Protein AF-A0A1S1YVF8-F1 (afdb_monomer)

pLDDT: mean 90.69, std 11.93, range [32.28, 98.5]

Structure (mmCIF, N/CA/C/O backbone):
data_AF-A0A1S1YVF8-F1
#
_entry.id   AF-A0A1S1YVF8-F1
#
loop_
_atom_site.group_PDB
_atom_site.id
_atom_site.type_symbol
_atom_site.label_atom_id
_atom_site.label_alt_id
_atom_site.label_comp_id
_atom_site.label_asym_id
_atom_site.label_entity_id
_atom_site.label_seq_id
_atom_site.pdbx_PDB_ins_code
_atom_site.Cartn_x
_atom_site.Cartn_y
_atom_site.Cartn_z
_atom_site.occupancy
_atom_site.B_iso_or_equiv
_atom_site.auth_seq_id
_atom_site.auth_comp_id
_atom_site.auth_asym_id
_atom_site.auth_atom_id
_atom_site.pdbx_PDB_model_num
ATOM 1 N N . MET A 1 1 ? 19.167 -23.355 30.096 1.00 40.44 1 MET A N 1
ATOM 2 C CA . MET A 1 1 ? 17.983 -23.886 29.390 1.00 40.44 1 MET A CA 1
ATOM 3 C C . MET A 1 1 ? 17.762 -23.008 28.175 1.00 40.44 1 MET A C 1
ATOM 5 O O . MET A 1 1 ? 17.821 -21.796 28.312 1.00 40.44 1 MET A O 1
ATOM 9 N N . SER A 1 2 ? 17.691 -23.629 27.001 1.00 32.28 2 SER A N 1
ATOM 10 C CA . SER A 1 2 ? 17.745 -22.975 25.692 1.00 32.28 2 SER A CA 1
ATOM 11 C C . SER A 1 2 ? 16.471 -22.175 25.419 1.00 32.28 2 SER A C 1
ATOM 13 O O . SER A 1 2 ? 15.398 -22.761 25.320 1.00 32.28 2 SER A O 1
ATOM 15 N N . SER A 1 3 ? 16.586 -20.859 25.266 1.00 45.75 3 SER A N 1
ATOM 16 C CA . SER A 1 3 ? 15.571 -20.022 24.622 1.00 45.75 3 SER A CA 1
ATOM 17 C C . SER A 1 3 ? 15.926 -19.887 23.139 1.00 45.75 3 SER A C 1
ATOM 19 O O . SER A 1 3 ? 16.443 -18.876 22.681 1.00 45.75 3 SER A O 1
ATOM 21 N N . HIS A 1 4 ? 15.676 -20.954 22.382 1.00 50.78 4 HIS A N 1
ATOM 22 C CA . HIS A 1 4 ? 15.441 -20.857 20.943 1.00 50.78 4 HIS A CA 1
ATOM 23 C C . HIS A 1 4 ? 13.952 -20.614 20.760 1.00 50.78 4 HIS A C 1
ATOM 25 O O . HIS A 1 4 ? 13.236 -21.595 20.831 1.00 50.78 4 HIS A O 1
ATOM 31 N N . HIS A 1 5 ? 13.496 -19.376 20.575 1.00 48.81 5 HIS A N 1
ATOM 32 C CA . HIS A 1 5 ? 12.199 -19.031 19.971 1.00 48.81 5 HIS A CA 1
ATOM 33 C C . HIS A 1 5 ? 12.268 -17.556 19.562 1.00 48.81 5 HIS A C 1
ATOM 35 O O . HIS A 1 5 ? 12.034 -16.694 20.397 1.00 48.81 5 HIS A O 1
ATOM 41 N N . ILE A 1 6 ? 12.591 -17.273 18.299 1.00 40.53 6 ILE A N 1
ATOM 42 C CA . ILE A 1 6 ? 11.809 -16.327 17.493 1.00 40.53 6 ILE A CA 1
ATOM 43 C C . ILE A 1 6 ? 11.800 -16.929 16.094 1.00 40.53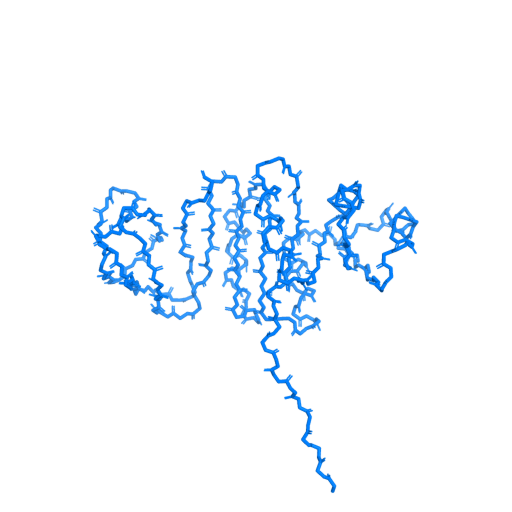 6 ILE A C 1
ATOM 45 O O . ILE A 1 6 ? 12.793 -16.881 15.369 1.00 40.53 6 ILE A O 1
ATOM 49 N N . VAL A 1 7 ? 10.688 -17.573 15.766 1.00 41.66 7 VAL A N 1
ATOM 50 C CA . VAL A 1 7 ? 10.343 -17.921 14.396 1.00 41.66 7 VAL A CA 1
ATOM 51 C C . VAL A 1 7 ? 10.228 -16.589 13.648 1.00 41.66 7 VAL A C 1
ATOM 53 O O . VAL A 1 7 ? 9.317 -15.809 13.907 1.00 41.66 7 VAL A O 1
ATOM 56 N N . ARG A 1 8 ? 11.216 -16.275 12.802 1.00 45.78 8 ARG A N 1
ATOM 57 C CA . ARG A 1 8 ? 11.078 -15.282 11.730 1.00 45.78 8 ARG A CA 1
ATOM 58 C C . ARG A 1 8 ? 10.296 -15.958 10.608 1.00 45.78 8 ARG A C 1
ATOM 60 O O . ARG A 1 8 ? 10.872 -16.279 9.576 1.00 45.78 8 ARG A O 1
ATOM 67 N N . ASP A 1 9 ? 9.033 -16.273 10.867 1.00 48.56 9 ASP A N 1
ATOM 68 C CA . ASP A 1 9 ? 8.124 -16.512 9.755 1.00 48.56 9 ASP A CA 1
ATOM 69 C C . ASP A 1 9 ? 7.953 -15.142 9.113 1.00 48.56 9 ASP A C 1
ATOM 71 O O . ASP A 1 9 ? 7.540 -14.197 9.793 1.00 48.56 9 ASP A O 1
ATOM 75 N N . ASP A 1 10 ? 8.383 -15.026 7.857 1.00 56.28 10 ASP A N 1
ATOM 76 C CA . ASP A 1 10 ? 8.046 -13.910 6.982 1.00 56.28 10 ASP A CA 1
ATOM 77 C C . ASP A 1 10 ? 6.523 -13.743 7.051 1.00 56.28 10 ASP A C 1
ATOM 79 O O . ASP A 1 10 ? 5.777 -14.511 6.448 1.00 56.28 10 ASP A O 1
ATOM 83 N N . GLN A 1 11 ? 6.054 -12.816 7.890 1.00 65.38 11 GLN A N 1
ATOM 84 C CA . GLN A 1 11 ? 4.635 -12.517 7.985 1.00 65.38 11 GLN A CA 1
ATOM 85 C C . GLN A 1 11 ? 4.194 -11.992 6.625 1.00 65.38 11 GLN A C 1
ATOM 87 O O . GLN A 1 11 ? 4.878 -11.159 6.023 1.00 65.38 11 GLN A O 1
ATOM 92 N N . GLU A 1 12 ? 3.046 -12.474 6.160 1.00 85.38 12 GLU A N 1
ATOM 93 C CA . GLU A 1 12 ? 2.437 -11.953 4.946 1.00 85.38 12 GLU A CA 1
ATOM 94 C C . GLU A 1 12 ? 2.241 -10.433 5.085 1.00 85.38 12 GLU A C 1
ATOM 96 O O . GLU A 1 12 ? 1.927 -9.948 6.184 1.00 85.38 12 GLU A O 1
ATOM 101 N N . PRO A 1 13 ? 2.450 -9.650 4.010 1.00 94.00 13 PRO A N 1
ATOM 102 C CA . PRO A 1 13 ? 2.313 -8.206 4.088 1.00 94.00 13 PRO A CA 1
ATOM 103 C C . PRO A 1 13 ? 0.921 -7.825 4.586 1.00 94.00 13 PRO A C 1
ATOM 105 O O . PRO A 1 13 ? -0.084 -8.268 4.030 1.00 94.00 13 PRO A O 1
ATOM 108 N N . ALA A 1 14 ? 0.854 -6.960 5.596 1.00 97.38 14 ALA A N 1
ATOM 109 C CA . ALA A 1 14 ? -0.417 -6.439 6.074 1.00 97.38 14 ALA A CA 1
ATOM 110 C C . ALA A 1 14 ? -1.171 -5.708 4.952 1.00 97.38 14 ALA A C 1
ATOM 112 O O . ALA A 1 14 ? -0.580 -5.252 3.968 1.00 97.38 14 ALA A O 1
ATOM 113 N N . LEU A 1 15 ? -2.482 -5.560 5.106 1.00 98.31 15 LEU A N 1
ATOM 114 C CA . LEU A 1 15 ? -3.342 -4.891 4.142 1.00 98.31 15 LEU A CA 1
ATOM 115 C C . LEU A 1 15 ? -4.001 -3.675 4.792 1.00 98.31 15 LEU A C 1
ATOM 117 O O . LEU A 1 15 ? -4.930 -3.807 5.582 1.00 98.31 15 LEU A O 1
ATOM 121 N N . LEU A 1 16 ? -3.527 -2.482 4.441 1.00 98.38 16 LEU A N 1
ATOM 122 C CA . LEU A 1 16 ? -4.089 -1.208 4.880 1.00 98.38 16 LEU A CA 1
ATOM 123 C C . LEU A 1 16 ? -5.063 -0.674 3.822 1.00 98.38 16 LEU A C 1
ATOM 125 O O . LEU A 1 16 ? -4.639 -0.186 2.777 1.00 98.38 16 LEU A O 1
ATOM 129 N N . VAL A 1 17 ? -6.367 -0.739 4.085 1.00 98.50 17 VAL A N 1
ATOM 130 C CA . VAL A 1 17 ? -7.423 -0.308 3.159 1.00 98.50 17 VAL A CA 1
ATOM 131 C C . VAL A 1 17 ? -8.031 1.012 3.631 1.00 98.50 17 VAL A C 1
ATOM 133 O O . VAL A 1 17 ? -8.774 1.068 4.608 1.00 98.50 17 VAL A O 1
ATOM 136 N N . LEU A 1 18 ? -7.716 2.094 2.923 1.00 97.69 18 LEU A N 1
ATOM 137 C CA . LEU A 1 18 ? -8.195 3.450 3.224 1.00 97.69 18 LEU A CA 1
ATOM 138 C C . LEU A 1 18 ? -9.318 3.909 2.287 1.00 97.69 18 LEU A C 1
ATOM 140 O O . LEU A 1 18 ? -9.929 4.956 2.505 1.00 97.69 18 LEU A O 1
ATOM 144 N N . HIS A 1 19 ? -9.562 3.150 1.219 1.00 97.44 19 HIS A N 1
ATOM 145 C CA . HIS A 1 19 ? -10.640 3.382 0.266 1.00 97.44 19 HIS A CA 1
ATOM 146 C C . HIS A 1 19 ? -11.050 2.063 -0.390 1.00 97.44 19 HIS A C 1
ATOM 148 O O . HIS A 1 19 ? -10.188 1.322 -0.859 1.00 97.44 19 HIS A O 1
ATOM 154 N N . LEU A 1 20 ? -12.355 1.806 -0.479 1.00 97.31 20 LEU A N 1
ATOM 155 C CA . LEU A 1 20 ? -12.923 0.630 -1.139 1.00 97.31 20 LEU A CA 1
ATOM 156 C C . LEU A 1 20 ? -13.917 1.043 -2.227 1.00 97.31 20 LEU A C 1
ATOM 158 O O . LEU A 1 20 ? -14.872 1.782 -1.966 1.00 97.31 20 LEU A O 1
ATOM 162 N N . ASP A 1 21 ? -13.726 0.506 -3.429 1.00 95.69 21 ASP A N 1
ATOM 163 C CA . ASP A 1 21 ? -14.686 0.572 -4.524 1.00 95.69 21 ASP A CA 1
ATOM 164 C C . ASP A 1 21 ? -14.583 -0.648 -5.458 1.00 95.69 21 ASP A C 1
ATOM 166 O O . ASP A 1 21 ? -13.791 -1.567 -5.261 1.00 95.69 21 ASP A O 1
ATOM 170 N N . GLN A 1 22 ? -15.415 -0.673 -6.498 1.00 93.06 22 GLN A N 1
ATOM 171 C CA . GLN A 1 22 ? -15.447 -1.767 -7.473 1.00 93.06 22 GLN A CA 1
ATOM 172 C C . GLN A 1 22 ? -14.141 -1.941 -8.268 1.00 93.06 22 GLN A C 1
ATOM 174 O O . GLN A 1 22 ? -13.907 -3.021 -8.803 1.00 93.06 22 GLN A O 1
ATOM 179 N N . HIS A 1 23 ? -13.321 -0.892 -8.392 1.00 91.88 23 HIS A N 1
ATOM 180 C CA . HIS A 1 23 ? -12.074 -0.940 -9.150 1.00 91.88 23 HIS A CA 1
ATOM 181 C C . HIS A 1 23 ? -10.981 -1.646 -8.344 1.00 91.88 23 HIS A C 1
ATOM 183 O O . HIS A 1 23 ? -10.260 -2.481 -8.888 1.00 91.88 23 HIS A O 1
ATOM 189 N N . ASN A 1 24 ? -10.887 -1.359 -7.042 1.00 94.94 24 ASN A N 1
ATOM 190 C CA . ASN A 1 24 ? -9.872 -1.955 -6.175 1.00 94.94 24 ASN A CA 1
ATOM 191 C C . ASN A 1 24 ? -10.316 -3.242 -5.454 1.00 94.94 24 ASN A C 1
ATOM 193 O O . ASN A 1 24 ? -9.468 -3.978 -4.951 1.00 94.94 24 ASN A O 1
ATOM 197 N N . LEU A 1 25 ? -11.606 -3.582 -5.463 1.00 95.38 25 LEU A N 1
ATOM 198 C CA . LEU A 1 25 ? -12.092 -4.826 -4.863 1.00 95.38 25 LEU A CA 1
ATOM 199 C C . LEU A 1 25 ? -11.378 -6.088 -5.398 1.00 95.38 25 LEU A C 1
ATOM 201 O O . LEU A 1 25 ? -10.966 -6.896 -4.571 1.00 95.38 25 LEU A O 1
ATOM 205 N N . PRO A 1 26 ? -11.132 -6.270 -6.716 1.00 95.19 26 PRO A N 1
ATOM 206 C CA . PRO A 1 26 ? -10.426 -7.454 -7.209 1.00 95.19 26 PRO A CA 1
ATOM 207 C C . PRO A 1 26 ? -9.009 -7.611 -6.643 1.00 95.19 26 PRO A C 1
ATOM 209 O O . PRO A 1 26 ? -8.602 -8.728 -6.324 1.00 95.19 26 PRO A O 1
ATOM 212 N N . ILE A 1 27 ? -8.256 -6.510 -6.491 1.00 95.12 27 ILE A N 1
ATOM 213 C CA . ILE A 1 27 ? -6.918 -6.588 -5.890 1.00 95.12 27 ILE A CA 1
ATOM 214 C C . ILE A 1 27 ? -7.005 -6.848 -4.390 1.00 95.12 27 ILE A C 1
ATOM 216 O O . ILE A 1 27 ? -6.227 -7.645 -3.883 1.00 95.12 27 ILE A O 1
ATOM 220 N N . ILE A 1 28 ? -7.973 -6.247 -3.692 1.00 97.00 28 ILE A N 1
ATOM 221 C CA . ILE A 1 28 ? -8.207 -6.508 -2.269 1.00 97.00 28 ILE A CA 1
ATOM 222 C C . ILE A 1 28 ? -8.505 -7.993 -2.070 1.00 97.00 28 ILE A C 1
ATOM 224 O O . ILE A 1 28 ? -7.829 -8.634 -1.276 1.00 97.00 28 ILE A O 1
ATOM 228 N N . THR A 1 29 ? -9.434 -8.570 -2.837 1.00 96.56 29 THR A N 1
ATOM 229 C CA . THR A 1 29 ? -9.752 -10.002 -2.773 1.00 96.56 29 THR A CA 1
ATOM 230 C C . THR A 1 29 ? -8.525 -10.871 -3.033 1.00 96.56 29 THR A C 1
ATOM 232 O O . THR A 1 29 ? -8.279 -11.794 -2.266 1.00 96.56 29 THR A O 1
ATOM 235 N N . SER A 1 30 ? -7.716 -10.553 -4.049 1.00 95.88 30 SER A N 1
ATOM 236 C CA . SER A 1 30 ? -6.482 -11.300 -4.326 1.00 95.88 30 SER A CA 1
ATOM 237 C C . SER A 1 30 ? -5.453 -11.193 -3.194 1.00 95.88 30 SER A C 1
ATOM 239 O O . SER A 1 30 ? -4.784 -12.173 -2.883 1.00 95.88 30 SER A O 1
ATOM 241 N N . LEU A 1 31 ? -5.326 -10.030 -2.549 1.00 96.31 31 LEU A N 1
ATOM 242 C CA . LEU A 1 31 ? -4.437 -9.846 -1.398 1.00 96.31 31 LEU A CA 1
ATOM 243 C C . LEU A 1 31 ? -4.954 -10.576 -0.149 1.00 96.31 31 LEU A C 1
ATOM 245 O O . LEU A 1 31 ? -4.151 -11.077 0.632 1.00 96.31 31 LEU A O 1
ATOM 249 N N . LEU A 1 32 ? -6.274 -10.693 0.018 1.00 97.00 32 LEU A N 1
ATOM 250 C CA . LEU A 1 32 ? -6.898 -11.427 1.123 1.00 97.00 32 LEU A CA 1
ATOM 251 C C . LEU A 1 32 ? -6.661 -12.945 1.060 1.00 97.00 32 LEU A C 1
ATOM 253 O O . LEU A 1 32 ? -6.724 -13.600 2.097 1.00 97.00 32 LEU A O 1
ATOM 257 N N . GLU A 1 33 ? -6.340 -13.510 -0.110 1.00 95.62 33 GLU A N 1
ATOM 258 C CA . GLU A 1 33 ? -5.988 -14.938 -0.255 1.00 95.62 33 GLU A CA 1
ATOM 259 C C . GLU A 1 33 ? -4.752 -15.331 0.568 1.00 95.62 33 GLU A C 1
ATOM 261 O O . GLU A 1 33 ? -4.596 -16.494 0.940 1.00 95.62 33 GLU A O 1
ATOM 266 N N . TRP A 1 34 ? -3.909 -14.354 0.903 1.00 93.44 34 TRP A N 1
ATOM 267 C CA . TRP A 1 34 ? -2.725 -14.519 1.746 1.00 93.44 34 TRP A CA 1
ATOM 268 C C . TRP A 1 34 ? -3.037 -14.370 3.242 1.00 93.44 34 TRP A C 1
ATOM 270 O O . TRP A 1 34 ? -2.135 -14.402 4.069 1.00 93.44 34 TRP A O 1
ATOM 280 N N . SER A 1 35 ? -4.315 -14.213 3.610 1.00 93.94 35 SER A N 1
ATOM 281 C CA . SER A 1 35 ? -4.775 -14.017 4.991 1.00 93.94 35 SER A CA 1
ATOM 282 C C . SER A 1 35 ? -4.003 -12.919 5.760 1.00 93.94 35 SER A C 1
ATOM 284 O O . SER A 1 35 ? -3.552 -13.166 6.884 1.00 93.94 35 SER A O 1
ATOM 286 N N . PRO A 1 36 ? -3.831 -11.710 5.189 1.00 96.69 36 PRO A N 1
ATOM 287 C CA . PRO A 1 36 ? -3.110 -10.629 5.847 1.00 96.69 36 PRO A CA 1
ATOM 288 C C . PRO A 1 36 ? -3.893 -10.096 7.050 1.00 96.69 36 PRO A C 1
ATOM 290 O O . PRO A 1 36 ? -5.115 -10.230 7.120 1.00 96.69 36 PRO A O 1
ATOM 293 N N . ILE A 1 37 ? -3.205 -9.389 7.948 1.00 96.56 37 ILE A N 1
ATOM 294 C CA . ILE A 1 37 ? -3.894 -8.496 8.887 1.00 96.56 37 ILE A CA 1
ATOM 295 C C . ILE A 1 37 ? -4.518 -7.349 8.093 1.00 96.56 37 ILE A C 1
ATOM 297 O O . ILE A 1 37 ? -3.815 -6.652 7.356 1.00 96.56 37 ILE A O 1
ATOM 301 N N . VAL A 1 38 ? -5.821 -7.140 8.267 1.00 98.25 38 VAL A N 1
ATOM 302 C CA . VAL A 1 38 ? -6.580 -6.082 7.599 1.00 98.25 38 VAL A CA 1
ATOM 303 C C . VAL A 1 38 ? -6.748 -4.891 8.533 1.00 98.25 38 VAL A C 1
ATOM 305 O O . VAL A 1 38 ? -7.346 -4.988 9.608 1.00 98.25 38 VAL A O 1
ATOM 308 N N . ILE A 1 39 ? -6.245 -3.744 8.089 1.00 98.38 39 ILE A N 1
ATOM 309 C CA . ILE A 1 39 ? -6.319 -2.462 8.783 1.00 98.38 39 ILE A CA 1
ATOM 310 C C . ILE A 1 39 ? -7.158 -1.516 7.932 1.00 98.38 39 ILE A C 1
ATOM 312 O O . ILE A 1 39 ? -6.931 -1.413 6.727 1.00 98.38 39 ILE A O 1
ATOM 316 N N . ALA A 1 40 ? -8.100 -0.799 8.532 1.00 98.12 40 ALA A N 1
ATOM 317 C CA . ALA A 1 40 ? -8.941 0.146 7.803 1.00 98.12 40 ALA A CA 1
ATOM 318 C C . ALA A 1 40 ? -9.202 1.429 8.600 1.00 98.12 40 ALA A C 1
ATOM 320 O O . ALA A 1 40 ? -9.062 1.459 9.821 1.00 98.12 40 ALA A O 1
ATOM 321 N N . ASN A 1 41 ? -9.603 2.499 7.913 1.00 96.38 41 ASN A N 1
ATOM 322 C CA . ASN A 1 41 ? -10.303 3.602 8.578 1.00 96.38 41 ASN A CA 1
ATOM 323 C C . ASN A 1 41 ? -11.757 3.203 8.873 1.00 96.38 41 ASN A C 1
ATOM 325 O O . ASN A 1 41 ? -12.266 2.246 8.286 1.00 96.38 41 AS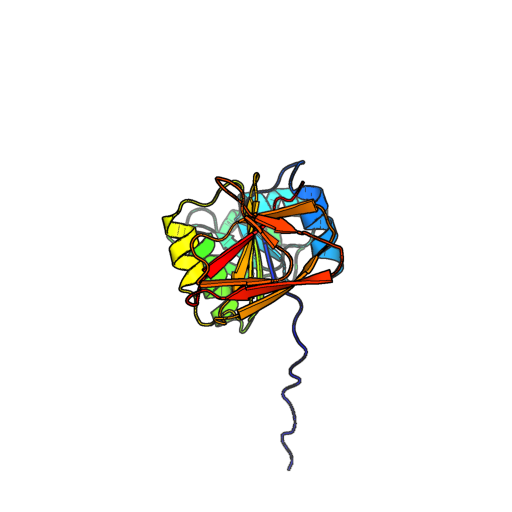N A O 1
ATOM 329 N N . GLN A 1 42 ? -12.436 3.939 9.758 1.00 94.62 42 GLN A N 1
ATOM 330 C CA . GLN A 1 42 ? -13.821 3.646 10.154 1.00 94.62 42 GLN A CA 1
ATOM 331 C C . GLN A 1 42 ? -14.746 3.393 8.955 1.00 94.62 42 GLN A C 1
ATOM 333 O O . GLN A 1 42 ? -15.378 2.343 8.863 1.00 94.62 42 GLN A O 1
ATOM 338 N N . ARG A 1 43 ? -14.776 4.327 7.996 1.00 94.69 43 ARG A N 1
ATOM 339 C CA . ARG A 1 43 ? -15.649 4.232 6.820 1.00 94.69 43 ARG A CA 1
ATOM 340 C C . A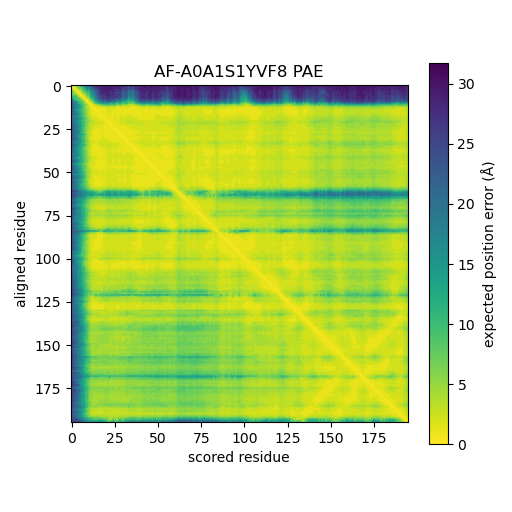RG A 1 43 ? -15.386 2.962 6.012 1.00 94.69 43 ARG A C 1
ATOM 342 O O . ARG A 1 43 ? -16.323 2.290 5.596 1.00 94.69 43 ARG A O 1
ATOM 349 N N . THR A 1 44 ? -14.122 2.647 5.755 1.00 97.44 44 THR A N 1
ATOM 350 C CA . THR A 1 44 ? -13.760 1.477 4.950 1.00 97.44 44 THR A CA 1
ATOM 351 C C . THR A 1 44 ? -14.009 0.186 5.726 1.00 97.44 44 THR A C 1
ATOM 353 O O . THR A 1 44 ? -14.426 -0.799 5.125 1.00 97.44 44 THR A O 1
ATOM 356 N N . ALA A 1 45 ? -13.842 0.192 7.053 1.00 97.75 45 ALA A N 1
ATOM 357 C CA . ALA A 1 45 ? -14.169 -0.950 7.900 1.00 97.75 45 ALA A CA 1
ATOM 358 C C . ALA A 1 45 ? -15.652 -1.338 7.783 1.00 97.75 45 ALA A C 1
ATOM 360 O O . ALA A 1 45 ? -15.956 -2.508 7.568 1.00 97.75 45 ALA A O 1
ATOM 361 N N . GLU A 1 46 ? -16.570 -0.367 7.823 1.00 97.06 46 GLU A N 1
ATOM 362 C CA . GLU A 1 46 ? -18.008 -0.610 7.614 1.00 97.06 46 GLU A CA 1
ATOM 363 C C . GLU A 1 46 ? -18.292 -1.273 6.259 1.00 97.06 46 GLU A C 1
ATOM 365 O O . GLU A 1 46 ? -19.063 -2.235 6.163 1.00 97.06 46 GLU A O 1
ATOM 370 N N . GLN A 1 47 ? -17.641 -0.779 5.201 1.00 97.94 47 GLN A N 1
ATOM 371 C CA . GLN A 1 47 ? -17.800 -1.315 3.851 1.00 97.94 47 GLN A CA 1
ATOM 372 C C . GLN A 1 47 ? -17.257 -2.747 3.737 1.00 97.94 47 GLN A C 1
ATOM 374 O O . GLN A 1 47 ? -17.924 -3.601 3.158 1.00 97.94 47 GLN A O 1
ATOM 379 N N . LEU A 1 48 ? -16.076 -3.021 4.298 1.00 98.25 48 LEU A N 1
ATOM 380 C CA . LEU A 1 48 ? -15.460 -4.350 4.294 1.00 98.25 48 LEU A CA 1
ATOM 381 C C . LEU A 1 48 ? -16.311 -5.362 5.069 1.00 98.25 48 LEU A C 1
ATOM 383 O O . LEU A 1 48 ? -16.606 -6.435 4.549 1.00 98.25 48 LEU A O 1
ATOM 387 N N . ILE A 1 49 ? -16.793 -4.994 6.258 1.00 97.81 49 ILE A N 1
ATOM 388 C CA . ILE A 1 49 ? -17.649 -5.857 7.084 1.00 97.81 49 ILE A CA 1
ATOM 389 C C . ILE A 1 49 ? -18.968 -6.175 6.368 1.00 97.81 49 ILE A C 1
ATOM 391 O O . ILE A 1 49 ? -19.445 -7.305 6.430 1.00 97.81 49 ILE A O 1
ATOM 395 N N . THR A 1 50 ? -19.539 -5.215 5.633 1.00 96.94 50 THR A N 1
ATOM 396 C CA . THR A 1 50 ? -20.742 -5.446 4.808 1.00 96.94 50 THR A CA 1
ATOM 397 C C . THR A 1 50 ? -20.508 -6.497 3.714 1.00 96.94 50 THR A C 1
ATOM 399 O O . THR A 1 50 ? -21.443 -7.186 3.307 1.00 96.94 50 THR A O 1
ATOM 402 N N . LEU A 1 51 ? -19.266 -6.637 3.248 1.00 97.12 51 LEU A N 1
ATOM 403 C CA . LEU A 1 51 ? -18.843 -7.647 2.275 1.00 97.12 51 LEU A CA 1
ATOM 404 C C . LEU A 1 51 ? -18.362 -8.953 2.929 1.00 97.12 51 LEU A C 1
ATOM 406 O O . LEU A 1 51 ? -17.780 -9.783 2.236 1.00 97.12 51 LEU A O 1
ATOM 410 N N . ASP A 1 52 ? -18.596 -9.133 4.233 1.00 96.44 52 ASP A N 1
ATOM 411 C CA . ASP A 1 52 ? -18.125 -10.282 5.020 1.00 96.44 52 ASP A CA 1
ATOM 412 C C . ASP A 1 52 ? -16.588 -10.418 5.040 1.00 96.44 52 ASP A C 1
ATOM 414 O O . ASP A 1 52 ? -16.028 -11.502 5.195 1.00 96.44 52 ASP A O 1
ATOM 418 N N . ILE A 1 53 ? -15.880 -9.294 4.883 1.00 97.44 53 ILE A N 1
ATOM 419 C CA . ILE A 1 53 ? -14.424 -9.227 5.017 1.00 97.44 53 ILE A CA 1
ATOM 420 C C . ILE A 1 53 ? -14.096 -8.852 6.460 1.00 97.44 53 ILE A C 1
ATOM 422 O O . ILE A 1 53 ? -14.482 -7.782 6.942 1.00 97.44 53 ILE A O 1
ATOM 426 N N . LYS A 1 54 ? -13.350 -9.727 7.144 1.00 96.75 54 LYS A N 1
ATOM 427 C CA . LYS A 1 54 ? -12.866 -9.462 8.500 1.00 96.75 54 LYS A CA 1
ATOM 428 C C . LYS A 1 54 ? -11.945 -8.244 8.500 1.00 96.75 54 LYS A C 1
ATOM 430 O O . LYS A 1 54 ? -11.036 -8.143 7.681 1.00 96.75 54 LYS A O 1
ATOM 435 N N . VAL A 1 55 ? -12.150 -7.367 9.477 1.00 98.19 55 VAL A N 1
ATOM 436 C CA . VAL A 1 55 ? -11.222 -6.279 9.792 1.00 98.19 55 VAL A CA 1
ATOM 437 C C . VAL A 1 55 ? -10.573 -6.589 11.134 1.00 98.19 55 VAL A C 1
ATOM 439 O O . VAL A 1 55 ? -11.256 -6.902 12.109 1.00 98.19 55 VAL A O 1
ATOM 442 N N . ASP A 1 56 ? -9.247 -6.559 11.190 1.00 97.94 56 ASP A N 1
ATOM 443 C CA . ASP A 1 56 ? -8.508 -6.793 12.426 1.00 97.94 56 ASP A CA 1
ATOM 444 C C . ASP A 1 56 ? -8.376 -5.492 13.200 1.00 97.94 56 ASP A C 1
ATOM 446 O O . ASP A 1 56 ? -8.686 -5.435 14.389 1.00 97.94 56 ASP A O 1
ATOM 450 N N . TRP A 1 57 ? -7.920 -4.431 12.543 1.00 97.69 57 TRP A N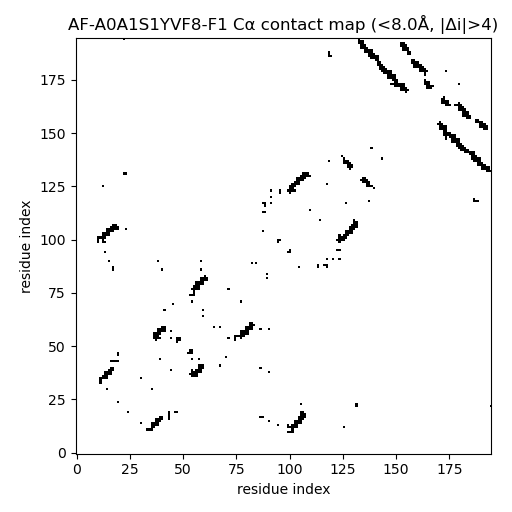 1
ATOM 451 C CA . TRP A 1 57 ? -7.568 -3.182 13.204 1.00 97.69 57 TRP A CA 1
ATOM 452 C C . TRP A 1 57 ? -8.276 -1.999 12.550 1.00 97.69 57 TRP A C 1
ATOM 454 O O . TRP A 1 57 ? -8.339 -1.902 11.324 1.00 97.69 57 TRP A O 1
ATOM 464 N N . VAL A 1 58 ? -8.785 -1.073 13.362 1.00 97.38 58 VAL A N 1
ATOM 465 C CA . VAL A 1 58 ? -9.460 0.125 12.852 1.00 97.38 58 VAL A CA 1
ATOM 466 C C . VAL A 1 58 ? -8.848 1.398 13.408 1.00 97.38 58 VAL A C 1
ATOM 468 O O . VAL A 1 58 ? -8.647 1.538 14.614 1.00 97.38 58 VAL A O 1
ATOM 471 N N . MET A 1 59 ? -8.564 2.333 12.506 1.00 96.44 59 MET A N 1
ATOM 472 C CA . MET A 1 59 ? -8.183 3.697 12.844 1.00 96.44 59 MET A CA 1
ATOM 473 C C . MET A 1 59 ? -9.421 4.584 12.887 1.00 96.44 59 MET A C 1
ATOM 475 O O . MET A 1 59 ? -10.219 4.598 11.944 1.00 96.44 59 MET A O 1
ATOM 479 N N . VAL A 1 60 ? -9.559 5.335 13.973 1.00 93.75 60 VAL A N 1
ATOM 480 C CA . VAL A 1 60 ? -10.707 6.210 14.218 1.00 93.75 60 VAL A CA 1
ATOM 481 C C . VAL A 1 60 ? -10.263 7.578 14.718 1.00 93.75 60 VAL A C 1
ATOM 483 O O . VAL A 1 60 ? -9.151 7.741 15.215 1.00 93.75 60 VAL A O 1
ATOM 486 N N . THR A 1 61 ? -11.133 8.571 14.592 1.00 87.88 61 THR A N 1
ATOM 487 C CA . THR A 1 61 ? -10.979 9.865 15.271 1.00 87.88 61 THR A CA 1
ATOM 488 C C . THR A 1 61 ? -11.764 9.844 16.585 1.00 87.88 61 THR A C 1
ATOM 490 O O . THR A 1 61 ? -12.756 9.120 16.680 1.00 87.88 61 THR A O 1
ATOM 493 N N . ASP A 1 62 ? -11.367 10.638 17.586 1.00 79.25 62 ASP A N 1
ATOM 494 C CA . ASP A 1 62 ? -11.952 10.599 18.945 1.00 79.25 62 ASP A CA 1
ATOM 495 C C . ASP A 1 62 ? -13.493 10.643 18.975 1.00 79.25 62 ASP A C 1
ATOM 497 O O . ASP A 1 62 ? -14.112 9.937 19.770 1.00 79.25 62 ASP A O 1
ATOM 501 N N . ASP A 1 63 ? -14.122 11.380 18.056 1.00 75.75 63 ASP A N 1
ATOM 502 C CA . ASP A 1 63 ? -15.582 11.545 17.975 1.00 75.75 63 ASP A CA 1
ATOM 503 C C . ASP A 1 63 ? -16.370 10.265 17.603 1.00 75.75 63 ASP A C 1
ATOM 505 O O . ASP A 1 63 ? -17.596 10.300 17.557 1.00 75.75 63 ASP A O 1
ATOM 509 N N . SER A 1 64 ? -15.702 9.137 17.327 1.00 78.31 64 SER A N 1
ATOM 510 C CA . SER A 1 64 ? -16.321 7.933 16.730 1.00 78.31 64 SER A CA 1
ATOM 511 C C . SER A 1 64 ? -16.094 6.617 17.493 1.00 78.31 64 SER A C 1
ATOM 513 O O . SER A 1 64 ? -16.411 5.532 17.002 1.00 78.31 64 SER A O 1
ATOM 515 N N . GLN A 1 65 ? -15.557 6.684 18.716 1.00 77.25 65 GLN A N 1
ATOM 516 C CA . GLN A 1 65 ? -15.166 5.495 19.487 1.00 77.25 65 GLN A CA 1
ATOM 517 C C . GLN A 1 65 ? -16.327 4.542 19.835 1.00 77.25 65 GLN A C 1
ATOM 519 O O . GLN A 1 65 ? -16.166 3.325 19.778 1.00 77.25 65 GLN A O 1
ATOM 524 N N . GLU A 1 66 ? -17.500 5.054 20.205 1.00 84.56 66 GLU A N 1
ATOM 525 C CA . GLU A 1 66 ? -18.615 4.188 20.619 1.00 84.56 66 GLU A CA 1
ATOM 526 C C . GLU A 1 66 ? -19.215 3.423 19.427 1.00 84.56 66 GLU A C 1
ATOM 528 O O . GLU A 1 66 ? -19.426 2.211 19.499 1.00 84.56 66 GLU A O 1
ATOM 533 N N . GLU A 1 67 ? -19.389 4.110 18.295 1.00 88.94 67 GLU A N 1
ATOM 534 C CA . GLU A 1 67 ? -19.897 3.527 17.049 1.00 88.94 67 GLU A CA 1
ATOM 535 C C . GLU A 1 67 ? -18.971 2.426 16.521 1.00 88.94 67 GLU A C 1
ATOM 537 O O . GLU A 1 67 ? -19.444 1.365 16.103 1.00 88.94 67 GLU A O 1
ATOM 542 N N . ILE A 1 68 ? -17.648 2.630 16.594 1.00 92.56 68 ILE A N 1
ATOM 543 C CA . ILE A 1 68 ? -16.706 1.628 16.094 1.00 92.56 68 ILE A CA 1
ATOM 544 C C . ILE A 1 68 ? -16.694 0.359 16.946 1.00 92.56 68 ILE A C 1
ATOM 546 O O . ILE A 1 68 ? -16.571 -0.740 16.406 1.00 92.56 68 ILE A O 1
ATOM 550 N N . HIS A 1 69 ? -16.857 0.470 18.265 1.00 91.31 69 HIS A N 1
ATOM 551 C CA . HIS A 1 69 ? -16.908 -0.708 19.127 1.00 91.31 69 HIS A CA 1
ATOM 552 C C . HIS A 1 69 ? -18.142 -1.569 18.840 1.00 91.31 69 HIS A C 1
ATOM 554 O O . HIS A 1 69 ? -18.029 -2.798 18.829 1.00 91.31 69 HIS A O 1
ATOM 560 N N . GLU A 1 70 ? -19.285 -0.945 18.545 1.00 93.00 70 GLU A N 1
ATOM 561 C CA . GLU A 1 70 ? -20.489 -1.665 18.125 1.00 93.00 70 GLU A CA 1
ATOM 562 C C . GLU A 1 70 ? -20.310 -2.307 16.743 1.00 93.00 70 GLU A C 1
ATOM 564 O O . GLU A 1 70 ? -20.631 -3.483 16.571 1.00 93.00 70 GLU A O 1
ATOM 569 N N . LEU A 1 71 ? -19.725 -1.594 15.773 1.00 94.31 71 LEU A N 1
ATOM 570 C CA . LEU A 1 71 ? -19.419 -2.149 14.450 1.00 94.31 71 LEU A CA 1
ATOM 571 C C . LEU A 1 71 ? -18.507 -3.387 14.541 1.00 94.31 71 LEU A C 1
ATOM 573 O O . LEU A 1 71 ? -18.738 -4.403 13.880 1.00 94.31 71 LEU A O 1
ATOM 577 N N . MET A 1 72 ? -17.476 -3.315 15.385 1.00 95.69 72 MET A N 1
ATOM 578 C CA . MET A 1 72 ? -16.426 -4.331 15.498 1.00 95.69 72 MET A CA 1
ATOM 579 C C . MET A 1 72 ? -16.764 -5.476 16.464 1.00 95.69 72 MET A C 1
ATOM 581 O O . MET A 1 72 ? -15.990 -6.426 16.578 1.00 95.69 72 MET A O 1
ATOM 585 N N . ARG A 1 73 ? -17.922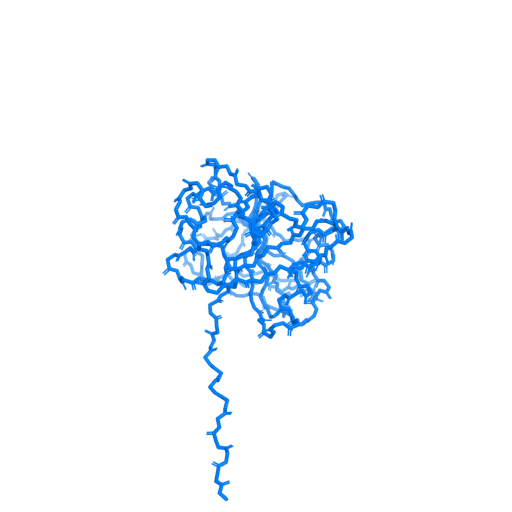 -5.453 17.136 1.00 93.44 73 ARG A N 1
ATOM 586 C CA . ARG A 1 73 ? -18.308 -6.425 18.185 1.00 93.44 73 ARG A CA 1
ATOM 587 C C . ARG A 1 73 ? -18.206 -7.904 17.793 1.00 93.44 73 ARG A C 1
ATOM 589 O O . ARG A 1 73 ? -17.999 -8.749 18.655 1.00 93.44 73 ARG A O 1
ATOM 596 N N . ASN A 1 74 ? -18.342 -8.229 16.505 1.00 93.50 74 ASN A N 1
ATOM 597 C CA . ASN A 1 74 ? -18.249 -9.603 15.989 1.00 93.50 74 ASN A CA 1
ATOM 598 C C . ASN A 1 74 ? -16.923 -9.895 15.264 1.00 93.50 74 ASN A C 1
ATOM 600 O O . ASN A 1 74 ? -16.757 -10.974 14.709 1.00 93.50 74 ASN A O 1
ATOM 604 N N . GLN A 1 75 ? -15.977 -8.956 15.272 1.00 95.00 75 GLN A N 1
ATOM 605 C CA . GLN A 1 75 ? -14.707 -9.034 14.540 1.00 95.00 75 GLN A CA 1
ATOM 606 C C . GLN A 1 75 ? -13.539 -9.511 15.423 1.00 95.00 75 GLN A C 1
ATOM 608 O O . GLN A 1 75 ? -12.373 -9.346 15.071 1.00 95.00 75 GLN A O 1
ATOM 613 N N . HIS A 1 76 ? -13.827 -10.086 16.596 1.00 92.00 76 HIS A N 1
ATOM 614 C CA . HIS A 1 76 ? -12.800 -10.470 17.561 1.00 92.00 76 HIS A CA 1
ATOM 615 C C . HIS A 1 76 ? -11.824 -11.543 17.022 1.00 92.00 76 HIS A C 1
ATOM 617 O O . HIS A 1 76 ? -12.260 -12.503 16.386 1.00 92.00 76 HIS A O 1
ATOM 623 N N . PRO A 1 77 ? -10.519 -11.442 17.346 1.00 94.94 77 PRO A N 1
ATOM 624 C CA . PRO A 1 77 ? -9.876 -10.314 18.023 1.00 94.94 77 PRO A CA 1
ATOM 625 C C . PRO A 1 77 ? -9.763 -9.094 17.093 1.00 94.94 77 PRO A C 1
ATOM 627 O O . PRO A 1 77 ? -9.467 -9.250 15.908 1.00 94.94 77 PRO A O 1
ATOM 630 N N . TYR A 1 78 ? -9.966 -7.897 17.656 1.00 96.06 78 TYR A N 1
ATOM 631 C CA . TYR A 1 78 ? -9.763 -6.630 16.954 1.00 96.06 78 TYR A CA 1
ATOM 632 C C . TYR A 1 78 ? -9.030 -5.599 17.821 1.00 96.06 78 TYR A C 1
ATOM 634 O O . TYR A 1 78 ? -9.009 -5.719 19.050 1.00 96.06 78 TYR A O 1
ATOM 642 N N . LYS A 1 79 ? -8.433 -4.587 17.182 1.00 96.06 79 LYS A N 1
ATOM 643 C CA . LYS A 1 79 ? -7.813 -3.427 17.843 1.00 96.06 79 LYS A CA 1
ATOM 644 C C . LYS A 1 79 ? -8.362 -2.120 17.274 1.00 96.06 79 LYS A C 1
ATOM 646 O O . LYS A 1 79 ? -8.733 -2.058 16.106 1.00 96.06 79 LYS A O 1
ATOM 651 N N . VAL A 1 80 ? -8.375 -1.072 18.090 1.00 95.25 80 VAL A N 1
ATOM 652 C CA . VAL A 1 80 ? -8.774 0.283 17.682 1.00 95.25 80 VAL A CA 1
ATOM 653 C C . VAL A 1 80 ? -7.661 1.249 18.070 1.00 95.25 80 VAL A C 1
ATOM 655 O O . VAL A 1 80 ? -7.145 1.161 19.185 1.00 95.25 80 VAL A O 1
ATOM 658 N N . LYS A 1 81 ? -7.288 2.155 17.162 1.00 94.31 81 LYS A N 1
ATOM 659 C CA . LYS A 1 81 ? -6.299 3.214 17.409 1.00 94.31 81 LYS A CA 1
ATOM 660 C C . LYS A 1 81 ? -6.895 4.568 17.050 1.00 94.31 81 LYS A C 1
ATOM 662 O O . LYS A 1 81 ? -7.411 4.745 15.947 1.00 94.31 81 LYS A O 1
ATOM 667 N N . ASN A 1 82 ? -6.788 5.521 17.972 1.00 93.75 82 ASN A N 1
ATOM 668 C CA . ASN A 1 82 ? -7.144 6.905 17.685 1.00 93.75 82 ASN A CA 1
ATOM 669 C C . ASN A 1 82 ? -6.029 7.562 16.887 1.00 93.75 82 ASN A C 1
ATOM 671 O O . ASN A 1 82 ? -4.851 7.427 17.224 1.00 93.75 82 ASN A O 1
ATOM 675 N N . ILE A 1 83 ? -6.416 8.270 15.835 1.00 92.31 83 ILE A N 1
ATOM 676 C CA . ILE A 1 83 ? -5.506 9.019 14.982 1.00 92.31 83 ILE A CA 1
ATOM 677 C C . ILE A 1 83 ? -5.960 10.473 14.928 1.00 92.31 83 ILE A C 1
ATOM 679 O O . ILE A 1 83 ? -7.148 10.767 14.809 1.00 92.31 83 ILE A O 1
ATOM 683 N N . GLU A 1 84 ? -5.007 11.398 15.009 1.00 84.38 84 GLU A N 1
ATOM 684 C CA . GLU A 1 84 ? -5.324 12.822 14.917 1.00 84.38 84 GLU A CA 1
ATOM 685 C C . GLU A 1 84 ? -5.460 13.252 13.452 1.00 84.3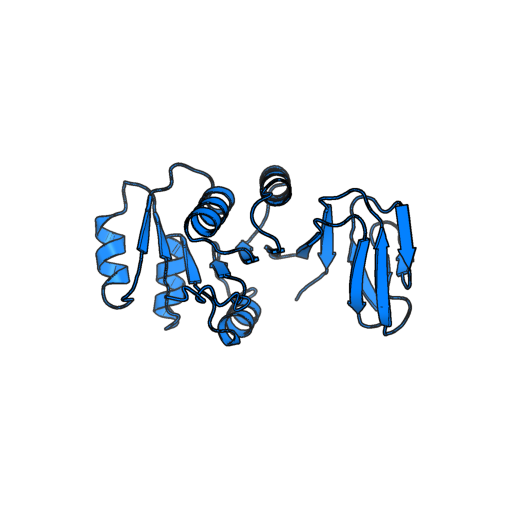8 84 GLU A C 1
ATOM 687 O O . GLU A 1 84 ? -6.454 13.876 13.082 1.00 84.38 84 GLU A O 1
ATOM 692 N N . LYS A 1 85 ? -4.464 12.932 12.606 1.00 76.94 85 LYS A N 1
ATOM 693 C CA . LYS A 1 85 ? -4.432 13.232 11.160 1.00 76.94 85 LYS A CA 1
ATOM 694 C C . LYS A 1 85 ? -3.501 12.265 10.423 1.00 76.94 85 LYS A C 1
ATOM 696 O O . LYS A 1 85 ? -2.516 11.814 10.989 1.00 76.94 85 LYS A O 1
ATOM 701 N N . GLY A 1 86 ? -3.767 12.043 9.133 1.00 88.38 86 GLY A N 1
ATOM 702 C CA . GLY A 1 86 ? -2.860 11.323 8.230 1.00 88.38 86 GLY A CA 1
ATOM 703 C C . GLY A 1 86 ? -2.952 9.802 8.349 1.00 88.38 86 GLY A C 1
ATOM 704 O O . GLY A 1 86 ? -2.097 9.166 8.948 1.00 88.38 86 GLY A O 1
ATOM 705 N N . GLU A 1 87 ? -3.963 9.206 7.719 1.00 93.19 87 GLU A N 1
ATOM 706 C CA . GLU A 1 87 ? -4.260 7.769 7.833 1.00 93.19 87 GLU A CA 1
ATOM 707 C C . GLU A 1 87 ? 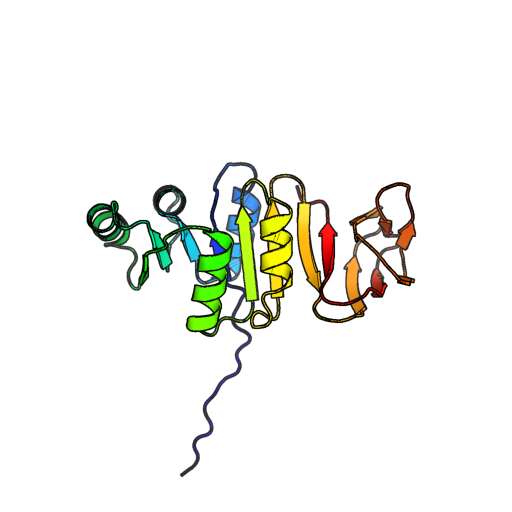-3.138 6.859 7.312 1.00 93.19 87 GLU A C 1
ATOM 709 O O . GLU A 1 87 ? -2.890 5.803 7.884 1.00 93.19 87 GLU A O 1
ATOM 714 N N . VAL A 1 88 ? -2.446 7.261 6.237 1.00 94.25 88 VAL A N 1
ATOM 715 C CA . VAL A 1 88 ? -1.315 6.483 5.704 1.00 94.25 88 VAL A CA 1
ATOM 716 C C . VAL A 1 88 ? -0.192 6.433 6.736 1.00 94.25 88 VAL A C 1
ATOM 718 O O . VAL A 1 88 ? 0.236 5.351 7.104 1.00 94.25 88 VAL A O 1
ATOM 721 N N . GLU A 1 89 ? 0.254 7.590 7.228 1.00 92.81 89 GLU A N 1
ATOM 722 C CA . GLU A 1 89 ? 1.335 7.689 8.217 1.00 92.81 89 GLU A CA 1
ATOM 723 C C . GLU A 1 89 ? 0.982 6.929 9.497 1.00 92.81 89 GLU A C 1
ATOM 725 O O . GLU A 1 89 ? 1.724 6.036 9.894 1.00 92.81 89 GLU A O 1
ATOM 730 N N . ALA A 1 90 ? -0.200 7.182 10.061 1.00 93.94 90 ALA A N 1
ATOM 731 C CA . ALA A 1 90 ? -0.642 6.519 11.281 1.00 93.94 90 ALA A CA 1
ATOM 732 C C . ALA A 1 90 ? -0.757 4.991 11.124 1.00 93.94 90 ALA A C 1
ATOM 734 O O . ALA A 1 90 ? -0.420 4.247 12.046 1.00 93.94 90 ALA A O 1
ATOM 735 N N . GLY A 1 91 ? -1.206 4.512 9.958 1.00 95.56 91 GLY A N 1
ATOM 736 C CA . GLY A 1 91 ? -1.283 3.084 9.657 1.00 95.56 91 GLY A CA 1
ATOM 737 C C . GLY A 1 91 ? 0.096 2.431 9.534 1.00 95.56 91 GLY A C 1
ATOM 738 O O . GLY A 1 91 ? 0.304 1.347 10.076 1.00 95.56 91 GLY A O 1
ATOM 739 N N . LEU A 1 92 ? 1.052 3.098 8.874 1.00 94.94 92 LEU A N 1
ATOM 740 C CA . LEU A 1 92 ? 2.438 2.623 8.787 1.00 94.94 92 LEU A CA 1
ATOM 741 C C . LEU A 1 92 ? 3.110 2.603 10.170 1.00 94.94 92 LEU A C 1
ATOM 743 O O . LEU A 1 92 ? 3.722 1.602 10.530 1.00 94.94 92 LEU A O 1
ATOM 747 N N . GLU A 1 93 ? 2.947 3.659 10.970 1.00 93.56 93 GLU A N 1
ATOM 748 C CA . GLU A 1 93 ? 3.466 3.725 12.343 1.00 93.56 93 GLU A CA 1
ATOM 749 C C . GLU A 1 93 ? 2.878 2.615 13.222 1.00 93.56 93 GLU A C 1
ATOM 751 O O . GLU A 1 93 ? 3.607 1.934 13.944 1.00 93.56 93 GLU A O 1
ATOM 756 N N . TRP A 1 94 ? 1.566 2.377 13.127 1.00 95.56 94 TRP A N 1
ATOM 757 C CA . TRP A 1 94 ? 0.906 1.317 13.887 1.00 95.56 94 TRP A CA 1
ATOM 758 C C . TRP A 1 94 ? 1.428 -0.077 13.518 1.00 95.56 94 TRP A C 1
ATOM 760 O O . TRP A 1 94 ? 1.673 -0.903 14.394 1.00 95.56 94 TRP A O 1
ATOM 770 N N . LEU A 1 95 ? 1.675 -0.328 12.233 1.00 95.19 95 LEU A N 1
ATOM 771 C CA . LEU A 1 95 ? 2.295 -1.571 11.773 1.00 95.19 95 LEU A CA 1
ATOM 772 C C . LEU A 1 95 ? 3.694 -1.777 12.358 1.00 95.19 95 LEU A C 1
ATOM 774 O O . LEU A 1 95 ? 4.019 -2.884 12.785 1.00 95.19 95 LEU A O 1
ATOM 778 N N . VAL A 1 96 ? 4.502 -0.717 12.416 1.00 93.31 96 VAL A N 1
ATOM 779 C CA . VAL A 1 96 ? 5.847 -0.758 13.008 1.00 93.31 96 VAL A CA 1
ATOM 780 C C . VAL A 1 96 ? 5.782 -1.055 14.508 1.00 93.31 96 VAL A C 1
ATOM 782 O O . VAL A 1 96 ? 6.524 -1.912 14.993 1.00 93.31 96 VAL A O 1
ATOM 785 N N . GLU A 1 97 ? 4.876 -0.404 15.244 1.00 94.31 97 GLU A N 1
ATOM 786 C CA . GLU A 1 97 ? 4.631 -0.672 16.672 1.00 94.31 97 GLU A CA 1
ATOM 787 C C . GLU A 1 97 ? 4.271 -2.147 16.923 1.00 94.31 97 GLU A C 1
ATOM 789 O O . GLU A 1 97 ? 4.741 -2.764 17.883 1.00 94.31 97 GLU A O 1
ATOM 794 N N . GLU A 1 98 ? 3.484 -2.728 16.018 1.00 94.19 98 GLU A N 1
ATOM 795 C CA . GLU A 1 98 ? 3.026 -4.117 16.057 1.00 94.19 98 GLU A CA 1
ATOM 796 C C . GLU A 1 98 ? 4.000 -5.105 15.392 1.00 94.19 98 GLU A C 1
ATOM 798 O O . GLU A 1 98 ? 3.711 -6.297 15.288 1.00 94.19 98 GLU A O 1
ATOM 803 N N . LYS A 1 99 ? 5.201 -4.638 15.020 1.00 92.44 99 LYS A N 1
ATOM 804 C CA . LYS A 1 99 ? 6.314 -5.437 14.476 1.00 92.44 99 LYS A CA 1
ATOM 805 C C . LYS A 1 99 ? 6.029 -6.089 13.120 1.00 92.44 99 LYS A C 1
ATOM 807 O O . LYS A 1 99 ? 6.642 -7.105 12.790 1.00 92.44 99 LYS A O 1
ATOM 812 N N . HIS A 1 100 ? 5.154 -5.491 12.320 1.00 92.44 100 HIS A N 1
ATOM 813 C CA . HIS A 1 100 ? 5.051 -5.807 10.900 1.00 92.44 100 HIS A CA 1
ATOM 814 C C . HIS A 1 100 ? 6.177 -5.120 10.129 1.00 92.44 100 HIS A C 1
ATOM 816 O O . HIS A 1 100 ? 6.600 -4.020 10.477 1.00 92.44 100 HIS A O 1
ATOM 822 N N . ASN A 1 101 ? 6.651 -5.762 9.064 1.00 91.19 101 ASN A N 1
ATOM 823 C CA . ASN A 1 101 ? 7.708 -5.236 8.199 1.00 91.19 101 ASN A CA 1
ATOM 824 C C . ASN A 1 101 ? 7.255 -5.029 6.745 1.00 91.19 101 ASN A C 1
ATOM 826 O O . ASN A 1 101 ? 7.998 -4.449 5.956 1.00 91.19 101 ASN A O 1
ATOM 830 N N . ALA A 1 102 ? 6.059 -5.482 6.370 1.00 93.50 102 ALA A N 1
ATOM 831 C CA . ALA A 1 102 ? 5.557 -5.368 5.010 1.00 93.50 102 ALA A CA 1
ATOM 832 C C . ALA A 1 102 ? 4.078 -4.973 4.978 1.00 93.50 102 ALA A C 1
ATOM 834 O O . ALA A 1 102 ? 3.297 -5.416 5.821 1.00 93.50 102 ALA A O 1
ATOM 835 N N . VAL A 1 103 ? 3.693 -4.147 3.999 1.00 96.12 103 VAL A N 1
ATOM 836 C CA . VAL A 1 103 ? 2.309 -3.684 3.836 1.00 96.12 103 VAL A CA 1
ATOM 837 C C . VAL A 1 103 ? 1.944 -3.370 2.384 1.00 96.12 103 VAL A C 1
ATOM 839 O O . VAL A 1 103 ? 2.716 -2.763 1.639 1.00 96.12 103 VAL A O 1
ATOM 842 N N . ASN A 1 104 ? 0.720 -3.737 2.012 1.00 97.44 104 ASN A N 1
ATOM 843 C CA . ASN A 1 104 ? -0.004 -3.224 0.858 1.00 97.44 104 ASN A CA 1
ATOM 844 C C . ASN A 1 104 ? -0.983 -2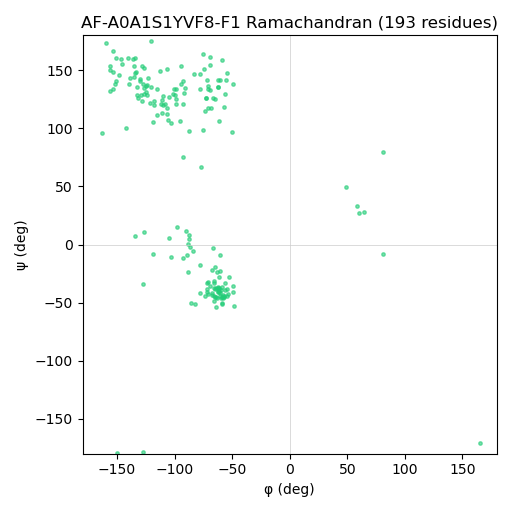.145 1.333 1.00 97.44 104 ASN A C 1
ATOM 846 O O . ASN A 1 104 ? -1.808 -2.401 2.206 1.00 97.44 104 ASN A O 1
ATOM 850 N N . VAL A 1 105 ? -0.914 -0.948 0.762 1.00 97.62 105 VAL A N 1
ATOM 851 C CA . VAL A 1 105 ? -1.799 0.170 1.092 1.00 97.62 105 VAL A CA 1
ATOM 852 C C . VAL A 1 105 ? -2.713 0.435 -0.096 1.00 97.62 105 VAL A C 1
ATOM 854 O O . VAL A 1 105 ? -2.226 0.668 -1.198 1.00 97.62 105 VAL A O 1
ATOM 857 N N . ILE A 1 106 ? -4.024 0.419 0.127 1.00 97.81 106 ILE A N 1
ATOM 858 C CA . ILE A 1 106 ? -5.042 0.750 -0.871 1.00 97.81 106 ILE A CA 1
ATOM 859 C C . ILE A 1 106 ? -5.624 2.119 -0.539 1.00 97.81 106 ILE A C 1
ATOM 861 O O . ILE A 1 106 ? -6.244 2.300 0.512 1.00 97.81 106 ILE A O 1
ATOM 865 N N . LYS A 1 107 ? -5.460 3.091 -1.436 1.00 96.12 107 LYS A N 1
ATOM 866 C CA . LYS A 1 107 ? -6.051 4.426 -1.298 1.00 96.12 107 LYS A CA 1
ATOM 867 C C . LYS A 1 107 ? -6.360 4.985 -2.677 1.00 96.12 107 LYS A C 1
ATOM 869 O O . LYS A 1 107 ? -5.600 4.781 -3.605 1.00 96.12 107 LYS A O 1
ATOM 874 N N . LYS A 1 108 ? -7.436 5.759 -2.808 1.00 93.69 108 LYS A N 1
ATOM 875 C CA . LYS A 1 108 ? -7.861 6.315 -4.101 1.00 93.69 108 LYS A CA 1
ATOM 876 C C . LYS A 1 108 ? -6.761 7.090 -4.839 1.00 93.69 108 LYS A C 1
ATOM 878 O O . LYS A 1 108 ? -6.631 6.980 -6.052 1.00 93.69 108 LYS A O 1
ATOM 883 N N . GLN A 1 109 ? -6.011 7.912 -4.104 1.00 93.00 109 GLN A N 1
ATOM 884 C CA . GLN A 1 109 ? -4.927 8.749 -4.622 1.00 93.00 109 GLN A CA 1
ATOM 885 C C . GLN A 1 109 ? -3.901 9.027 -3.522 1.00 93.00 109 GLN A C 1
ATOM 887 O O . GLN A 1 109 ? -4.270 9.196 -2.354 1.00 93.00 109 GLN A O 1
ATOM 892 N N . TYR A 1 110 ? -2.636 9.179 -3.918 1.00 93.50 110 TYR A N 1
ATOM 893 C CA . TYR A 1 110 ? -1.553 9.591 -3.025 1.00 93.50 110 TYR A CA 1
ATOM 894 C C . TYR A 1 110 ? -0.980 10.956 -3.415 1.00 93.50 110 TYR A C 1
ATOM 896 O O . TYR A 1 110 ? -0.273 11.061 -4.425 1.00 93.50 110 TYR A O 1
ATOM 904 N N . PRO A 1 111 ? -1.187 12.002 -2.597 1.00 92.19 111 PRO A N 1
ATOM 905 C CA . PRO A 1 111 ? -0.422 13.236 -2.703 1.00 92.19 111 PRO A CA 1
ATOM 906 C C . PRO A 1 111 ? 1.085 12.964 -2.632 1.00 92.19 111 PRO A C 1
ATOM 908 O O . PRO A 1 111 ? 1.535 12.081 -1.900 1.00 92.19 111 PRO A O 1
ATOM 911 N N . ALA A 1 112 ? 1.885 13.771 -3.332 1.00 89.50 112 ALA A N 1
ATOM 912 C CA . ALA A 1 112 ? 3.343 13.619 -3.345 1.00 89.50 112 ALA A CA 1
ATOM 913 C C . ALA A 1 112 ? 3.966 13.655 -1.934 1.00 89.50 112 ALA A C 1
ATOM 915 O O . ALA A 1 112 ? 4.942 12.957 -1.670 1.00 89.50 112 ALA A O 1
ATOM 916 N N . SER A 1 113 ? 3.380 14.427 -1.013 1.00 90.38 113 SER A N 1
ATOM 917 C CA . SER A 1 113 ? 3.809 14.485 0.388 1.00 90.38 113 SER A CA 1
ATOM 918 C C . SER A 1 113 ? 3.614 13.161 1.130 1.00 90.38 113 SER A C 1
ATOM 920 O O . SER A 1 113 ? 4.479 12.784 1.913 1.00 90.38 113 SER A O 1
ATOM 922 N N . GLU A 1 114 ? 2.524 12.432 0.882 1.00 91.25 114 GLU A N 1
ATOM 923 C CA . GLU A 1 114 ? 2.296 11.116 1.493 1.00 91.25 114 GLU A CA 1
ATOM 924 C C . GLU A 1 114 ? 3.231 10.061 0.911 1.00 91.25 114 GLU A C 1
ATOM 926 O O . GLU A 1 114 ? 3.797 9.273 1.663 1.00 91.25 114 GLU A O 1
ATOM 931 N N . GLN A 1 115 ? 3.458 10.090 -0.406 1.00 90.56 115 GLN A N 1
ATOM 932 C CA . GLN A 1 115 ? 4.436 9.204 -1.041 1.00 90.56 115 GLN A CA 1
ATOM 933 C C . GLN A 1 115 ? 5.831 9.437 -0.452 1.00 90.56 115 GLN A C 1
ATOM 935 O O . GLN A 1 115 ? 6.505 8.485 -0.075 1.00 90.56 115 GLN A O 1
ATOM 940 N N . ALA A 1 116 ? 6.249 10.698 -0.300 1.00 89.06 116 ALA A N 1
ATOM 941 C CA . ALA A 1 116 ? 7.534 11.035 0.304 1.00 89.06 116 ALA A CA 1
ATOM 942 C C . ALA A 1 116 ? 7.648 10.551 1.760 1.00 89.06 116 ALA A C 1
ATOM 944 O O . ALA A 1 116 ? 8.705 10.069 2.157 1.00 89.06 116 ALA A O 1
ATOM 945 N N . ARG A 1 117 ? 6.572 10.642 2.553 1.00 87.50 117 ARG A N 1
ATOM 946 C CA . ARG A 1 117 ? 6.547 10.119 3.930 1.00 87.50 117 ARG A CA 1
ATOM 947 C C . ARG A 1 117 ? 6.657 8.599 3.958 1.00 87.50 117 ARG A C 1
ATOM 949 O O . ARG A 1 117 ? 7.533 8.088 4.642 1.00 87.50 117 ARG A O 1
ATOM 956 N N . ALA A 1 118 ? 5.862 7.896 3.151 1.00 88.31 118 ALA A N 1
ATOM 957 C CA . ALA A 1 118 ? 5.937 6.440 3.027 1.00 88.31 118 ALA A CA 1
ATOM 958 C C . ALA A 1 118 ? 7.329 5.968 2.571 1.00 88.31 118 ALA A C 1
ATOM 960 O O . ALA A 1 118 ? 7.835 4.956 3.046 1.00 88.31 118 ALA A O 1
ATOM 961 N N . LEU A 1 119 ? 7.979 6.729 1.686 1.00 86.75 119 LEU A N 1
ATOM 962 C CA . LEU A 1 119 ? 9.333 6.445 1.216 1.00 86.75 119 LEU A CA 1
ATOM 963 C C . LEU A 1 119 ? 10.393 6.572 2.325 1.00 86.75 119 LEU A C 1
ATOM 965 O O . LEU A 1 119 ? 11.394 5.855 2.308 1.00 86.75 119 LEU A O 1
ATOM 969 N N . ASN A 1 120 ? 10.165 7.471 3.284 1.00 84.50 120 ASN A N 1
ATOM 970 C CA . ASN A 1 120 ? 11.048 7.711 4.424 1.00 84.50 120 ASN A CA 1
ATOM 971 C C . ASN A 1 120 ? 10.739 6.811 5.635 1.00 84.50 120 ASN A C 1
ATOM 973 O O . ASN A 1 120 ? 11.433 6.910 6.644 1.00 84.50 120 ASN A O 1
ATOM 977 N N . GLU A 1 121 ? 9.743 5.919 5.561 1.00 84.19 121 GLU A N 1
ATOM 978 C CA . GLU A 1 121 ? 9.476 4.966 6.641 1.00 84.19 121 GLU A CA 1
ATOM 979 C C . GLU A 1 121 ? 10.523 3.845 6.627 1.00 84.19 121 GLU A C 1
ATOM 981 O O . GLU A 1 121 ? 10.471 2.885 5.850 1.00 84.19 121 GLU A O 1
ATOM 986 N N . HIS A 1 122 ? 11.532 3.970 7.483 1.00 80.62 122 HIS A N 1
ATOM 987 C CA . HIS A 1 122 ? 12.692 3.087 7.469 1.00 80.62 122 HIS A CA 1
ATOM 988 C C . HIS A 1 122 ? 12.440 1.720 8.111 1.00 80.62 122 HIS A C 1
ATOM 990 O O . HIS A 1 122 ? 13.167 0.786 7.771 1.00 80.62 122 HIS A O 1
ATOM 996 N N . ASN A 1 123 ? 11.393 1.557 8.921 1.00 86.06 123 ASN A N 1
ATOM 997 C CA . ASN A 1 123 ? 11.155 0.327 9.682 1.00 86.06 123 ASN A CA 1
ATOM 998 C C . ASN A 1 123 ? 10.314 -0.728 8.937 1.00 86.06 123 ASN A C 1
ATOM 1000 O O . ASN A 1 123 ? 10.238 -1.865 9.391 1.00 86.06 123 ASN A O 1
ATOM 1004 N N . LEU A 1 124 ? 9.729 -0.388 7.780 1.00 87.81 124 LEU A N 1
ATOM 1005 C CA . LEU A 1 124 ? 8.975 -1.325 6.930 1.00 87.81 124 LEU A CA 1
ATOM 1006 C C . LEU A 1 124 ? 9.776 -1.767 5.706 1.00 87.81 124 LEU A C 1
ATOM 1008 O O . LEU A 1 124 ? 9.926 -0.999 4.762 1.00 87.81 124 LEU A O 1
ATOM 1012 N N . ASP A 1 125 ? 10.306 -2.982 5.687 1.00 87.94 125 ASP A N 1
ATOM 1013 C CA . ASP A 1 125 ? 11.074 -3.540 4.565 1.00 87.94 125 ASP A CA 1
ATOM 1014 C C . ASP A 1 125 ? 10.382 -3.390 3.201 1.00 87.94 125 ASP A C 1
ATOM 1016 O O . ASP A 1 125 ? 11.044 -3.058 2.214 1.00 87.94 125 ASP A O 1
ATOM 1020 N N . THR A 1 126 ? 9.062 -3.603 3.146 1.00 89.38 126 THR A N 1
ATOM 1021 C CA . THR A 1 126 ? 8.273 -3.531 1.908 1.00 89.38 126 THR A CA 1
ATOM 1022 C C . THR A 1 126 ? 7.009 -2.696 2.091 1.00 89.38 126 THR A C 1
ATOM 1024 O O . THR A 1 126 ? 6.173 -2.976 2.940 1.00 89.38 126 THR A O 1
ATOM 1027 N N . VAL A 1 127 ? 6.828 -1.697 1.234 1.00 93.94 127 VAL A N 1
ATOM 1028 C CA . VAL A 1 127 ? 5.605 -0.895 1.133 1.00 93.94 127 VAL A CA 1
ATOM 1029 C C . VAL A 1 127 ? 5.172 -0.894 -0.325 1.00 93.94 127 VAL A C 1
ATOM 1031 O O . VAL A 1 127 ? 5.940 -0.505 -1.212 1.00 93.94 127 VAL A O 1
ATOM 1034 N N . VAL A 1 128 ? 3.943 -1.335 -0.572 1.00 95.19 128 VAL A N 1
ATOM 1035 C CA . VAL A 1 128 ? 3.315 -1.293 -1.891 1.00 95.19 128 VAL A CA 1
ATOM 1036 C C . VAL A 1 128 ? 2.084 -0.407 -1.808 1.00 95.19 128 VAL A C 1
ATOM 1038 O O . VAL A 1 128 ? 1.177 -0.676 -1.031 1.00 95.19 128 VAL A O 1
ATOM 1041 N N . LEU A 1 129 ? 2.052 0.658 -2.597 1.00 95.81 129 LEU A N 1
ATOM 1042 C CA . LEU A 1 129 ? 0.925 1.583 -2.671 1.00 95.81 129 LEU A CA 1
ATOM 1043 C C . LEU A 1 129 ? 0.091 1.254 -3.904 1.00 95.81 129 LEU A C 1
ATOM 1045 O O . LEU A 1 129 ? 0.657 1.101 -4.983 1.00 95.81 129 LEU A O 1
ATOM 1049 N N . PHE A 1 130 ? -1.224 1.186 -3.758 1.00 96.19 130 PHE A N 1
ATOM 1050 C CA . PHE A 1 130 ? -2.175 0.979 -4.843 1.00 96.19 130 PHE A CA 1
ATOM 1051 C C . PHE A 1 130 ? -3.146 2.149 -4.883 1.00 96.19 130 PHE A C 1
ATOM 1053 O O . PHE A 1 130 ? -3.857 2.394 -3.904 1.00 96.19 130 PHE A O 1
ATOM 1060 N N . ASP A 1 131 ? -3.192 2.836 -6.019 1.00 92.38 131 ASP A N 1
ATOM 1061 C CA . ASP A 1 131 ? -4.203 3.848 -6.314 1.00 92.38 131 ASP A CA 1
ATOM 1062 C C . ASP A 1 131 ? -4.902 3.604 -7.652 1.00 92.38 131 ASP A C 1
ATOM 1064 O O . ASP A 1 131 ? -4.612 2.625 -8.335 1.00 92.38 131 ASP A O 1
ATOM 1068 N N . ASP A 1 132 ? -5.826 4.484 -8.040 1.00 90.19 132 ASP A N 1
ATOM 1069 C CA . ASP A 1 132 ? -6.628 4.331 -9.264 1.00 90.19 132 ASP A CA 1
ATOM 1070 C C . ASP A 1 132 ? -5.794 4.283 -10.567 1.00 90.19 132 ASP A C 1
ATOM 1072 O O . ASP A 1 132 ? -6.335 4.036 -11.648 1.00 90.19 132 ASP A O 1
ATOM 1076 N N . HIS A 1 133 ? -4.490 4.568 -10.514 1.00 87.12 133 HIS A N 1
ATOM 1077 C CA . HIS A 1 133 ? -3.640 4.738 -11.690 1.00 87.12 133 HIS A CA 1
ATOM 1078 C C . HIS A 1 133 ? -2.378 3.874 -11.674 1.00 87.12 133 HIS A C 1
ATOM 1080 O O . HIS A 1 133 ? -1.907 3.455 -12.737 1.00 87.12 133 HIS A O 1
ATOM 1086 N N . PHE A 1 134 ? -1.796 3.633 -10.502 1.00 89.62 134 PHE A N 1
ATOM 1087 C CA . PHE A 1 134 ? -0.523 2.947 -10.365 1.00 89.62 134 PHE A CA 1
ATOM 1088 C C . PHE A 1 134 ? -0.451 2.080 -9.113 1.00 89.62 134 PHE A C 1
ATOM 1090 O O . PHE A 1 134 ? -1.105 2.307 -8.096 1.00 89.62 134 PHE A O 1
ATOM 1097 N N . LYS A 1 135 ? 0.426 1.082 -9.205 1.00 94.31 135 LYS A N 1
ATOM 1098 C CA . LYS A 1 135 ? 0.967 0.361 -8.068 1.00 94.31 135 LYS A CA 1
ATOM 1099 C C . LYS A 1 135 ? 2.414 0.793 -7.920 1.00 94.31 135 LYS A C 1
ATOM 1101 O O . LYS A 1 135 ? 3.191 0.615 -8.853 1.00 94.31 135 LYS A O 1
ATOM 1106 N N . ALA A 1 136 ? 2.789 1.345 -6.777 1.00 94.56 136 ALA A N 1
ATOM 1107 C CA . ALA A 1 136 ? 4.153 1.772 -6.497 1.00 94.56 136 ALA A CA 1
ATOM 1108 C C . ALA A 1 136 ? 4.777 0.849 -5.456 1.00 94.56 136 ALA A C 1
ATOM 1110 O O . ALA A 1 136 ? 4.277 0.745 -4.342 1.00 94.56 136 ALA A O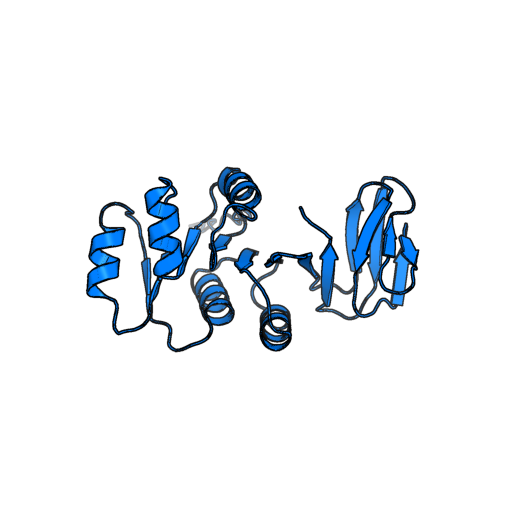 1
ATOM 1111 N N . MET A 1 137 ? 5.873 0.188 -5.809 1.00 94.25 137 MET A N 1
ATOM 1112 C CA . MET A 1 137 ? 6.643 -0.641 -4.881 1.00 94.25 137 MET A CA 1
ATOM 1113 C C . MET A 1 137 ? 7.865 0.141 -4.425 1.00 94.25 137 MET A C 1
ATOM 1115 O O . MET A 1 137 ? 8.601 0.676 -5.259 1.00 94.25 137 MET A O 1
ATOM 1119 N N . ILE A 1 138 ? 8.097 0.210 -3.117 1.00 92.75 138 ILE A N 1
ATOM 1120 C CA . ILE A 1 138 ? 9.331 0.793 -2.596 1.00 92.75 138 ILE A CA 1
ATOM 1121 C C . ILE A 1 138 ? 10.519 -0.132 -2.879 1.00 92.75 138 ILE A C 1
ATOM 1123 O O . ILE A 1 138 ? 10.463 -1.341 -2.663 1.00 92.75 138 ILE A O 1
ATOM 1127 N N . SER A 1 139 ? 11.629 0.452 -3.315 1.00 89.81 139 SER A N 1
ATOM 1128 C CA . SER A 1 139 ? 12.946 -0.164 -3.259 1.00 89.81 139 SER A CA 1
ATOM 1129 C C . SER A 1 139 ? 13.789 0.577 -2.231 1.00 89.81 139 SER A C 1
ATOM 1131 O O . SER A 1 139 ? 14.162 1.734 -2.425 1.00 89.81 139 SER A O 1
ATOM 1133 N N . LYS A 1 140 ? 14.117 -0.108 -1.132 1.00 87.69 140 LYS A N 1
ATOM 1134 C CA . LYS A 1 140 ? 15.074 0.370 -0.117 1.00 87.69 140 LYS A CA 1
ATOM 1135 C C . LYS A 1 140 ? 16.530 0.072 -0.471 1.00 87.69 140 LYS A C 1
ATOM 1137 O O . LYS A 1 140 ? 17.439 0.479 0.244 1.00 87.69 140 LYS A O 1
ATOM 1142 N N . LYS A 1 141 ? 16.753 -0.657 -1.565 1.00 89.75 141 LYS A N 1
ATOM 1143 C CA . LYS A 1 141 ? 18.075 -0.987 -2.095 1.00 89.75 141 LYS A CA 1
ATOM 1144 C C . LYS A 1 141 ? 18.333 -0.163 -3.342 1.00 89.75 141 LYS A C 1
ATOM 1146 O O . LYS A 1 141 ? 17.410 0.123 -4.104 1.00 89.75 141 LYS A O 1
ATOM 1151 N N . ASP A 1 142 ? 19.602 0.128 -3.600 1.00 93.31 142 ASP A N 1
ATOM 1152 C CA . ASP A 1 142 ? 19.986 0.855 -4.810 1.00 93.31 142 ASP A CA 1
ATOM 1153 C C . ASP A 1 142 ? 19.681 0.063 -6.086 1.00 93.31 142 ASP A C 1
ATOM 1155 O O . ASP A 1 142 ? 19.591 0.643 -7.159 1.00 93.31 142 ASP A O 1
ATOM 1159 N N . THR A 1 143 ? 19.503 -1.259 -5.989 1.00 94.44 143 THR A N 1
ATOM 1160 C CA . THR A 1 143 ? 19.123 -2.125 -7.112 1.00 94.44 143 THR A CA 1
ATOM 1161 C C . THR A 1 143 ? 17.778 -2.794 -6.850 1.00 94.44 143 THR A C 1
ATOM 1163 O O . THR A 1 143 ? 17.622 -3.501 -5.854 1.00 94.44 143 THR A O 1
ATOM 1166 N N . PHE A 1 144 ? 16.838 -2.591 -7.769 1.00 94.44 144 PHE A N 1
ATOM 1167 C CA . PHE A 1 144 ? 15.564 -3.294 -7.853 1.00 94.44 144 PHE A CA 1
ATOM 1168 C C . PHE A 1 144 ? 15.673 -4.403 -8.900 1.00 94.44 144 PHE A C 1
ATOM 1170 O O . PHE A 1 144 ? 16.167 -4.152 -10.000 1.00 94.44 144 PHE A O 1
ATOM 1177 N N . GLU A 1 145 ? 15.200 -5.607 -8.571 1.00 95.25 145 GLU A N 1
ATOM 1178 C CA . GLU A 1 145 ? 15.152 -6.747 -9.490 1.00 95.25 145 GLU A CA 1
ATOM 1179 C C . GLU A 1 145 ? 13.775 -7.411 -9.432 1.00 95.25 145 GLU A C 1
ATOM 1181 O O . GLU A 1 145 ? 13.287 -7.739 -8.348 1.00 95.25 145 GLU A O 1
ATOM 1186 N N . LYS A 1 146 ? 13.140 -7.614 -10.590 1.00 94.19 146 LYS A N 1
ATOM 1187 C CA . LYS A 1 146 ? 11.841 -8.291 -10.683 1.00 94.19 146 LYS A CA 1
ATOM 1188 C C . LYS A 1 146 ? 11.678 -8.981 -12.029 1.00 94.19 146 LYS A C 1
ATOM 1190 O O . LYS A 1 146 ? 12.017 -8.415 -13.065 1.00 94.19 146 LYS A O 1
ATOM 1195 N N . TRP A 1 147 ? 11.129 -10.195 -12.027 1.00 96.75 147 TRP A N 1
ATOM 1196 C CA . TRP A 1 147 ? 10.735 -10.855 -13.270 1.00 96.75 147 TRP A CA 1
ATOM 1197 C C . TRP A 1 147 ? 9.476 -10.189 -13.831 1.00 96.75 147 TRP A C 1
ATOM 1199 O O . TRP A 1 147 ? 8.473 -10.056 -13.126 1.00 96.75 147 TRP A O 1
ATOM 1209 N N . MET A 1 148 ? 9.532 -9.767 -15.091 1.00 95.50 148 MET A N 1
ATOM 1210 C CA . MET A 1 148 ? 8.463 -9.029 -15.755 1.00 95.50 148 MET A CA 1
ATOM 1211 C C . MET A 1 148 ? 8.215 -9.574 -17.162 1.00 95.50 148 MET A C 1
ATOM 1213 O O . MET A 1 148 ? 9.102 -10.148 -17.801 1.00 95.50 148 MET A O 1
ATOM 1217 N N . ARG A 1 149 ? 6.982 -9.400 -17.639 1.00 96.44 149 ARG A N 1
ATOM 1218 C CA . ARG A 1 149 ? 6.582 -9.783 -18.995 1.00 96.44 149 ARG A CA 1
ATOM 1219 C C . ARG A 1 149 ? 6.961 -8.693 -19.987 1.00 96.44 149 ARG A C 1
ATOM 1221 O O . ARG A 1 149 ? 6.894 -7.509 -19.661 1.00 96.44 149 ARG A O 1
ATOM 1228 N N . GLU A 1 150 ? 7.296 -9.106 -21.202 1.00 97.31 150 GLU A N 1
ATOM 1229 C CA . GLU A 1 150 ? 7.510 -8.209 -22.335 1.00 97.31 150 GLU A CA 1
ATOM 1230 C C . GLU A 1 150 ? 6.350 -7.215 -22.471 1.00 97.31 150 GLU A C 1
ATOM 1232 O O . GLU A 1 150 ? 5.178 -7.560 -22.306 1.00 97.31 150 GLU A O 1
ATOM 1237 N N . GLY A 1 151 ? 6.686 -5.959 -22.753 1.00 95.06 151 GLY A N 1
ATOM 1238 C CA . GLY A 1 151 ? 5.710 -4.909 -22.995 1.00 95.06 151 GLY A CA 1
ATOM 1239 C C . GLY A 1 151 ? 5.107 -4.270 -21.741 1.00 95.06 151 GLY A C 1
ATOM 1240 O O . GLY A 1 151 ? 4.432 -3.251 -21.887 1.00 95.06 151 GLY A O 1
ATOM 1241 N N . GLN A 1 152 ? 5.360 -4.795 -20.532 1.00 94.69 152 GLN A N 1
ATOM 1242 C CA . GLN A 1 152 ? 4.912 -4.147 -19.295 1.00 94.69 152 GLN A CA 1
ATOM 1243 C C . GLN A 1 152 ? 5.514 -2.745 -19.154 1.00 94.69 152 GLN A C 1
ATOM 1245 O O . GLN A 1 152 ? 6.674 -2.513 -19.494 1.00 94.69 152 GLN A O 1
ATOM 1250 N N . VAL A 1 153 ? 4.702 -1.816 -18.648 1.00 94.00 153 VAL A N 1
ATOM 1251 C CA . VAL A 1 153 ? 5.073 -0.412 -18.451 1.00 94.00 153 VAL A CA 1
ATOM 1252 C C . VAL A 1 153 ? 5.452 -0.184 -16.999 1.00 94.00 153 VAL A C 1
ATOM 1254 O O . VAL A 1 153 ? 4.672 -0.495 -16.094 1.00 94.00 153 VAL A O 1
ATOM 1257 N N . ILE A 1 154 ? 6.622 0.411 -16.797 1.00 95.00 154 ILE A N 1
ATOM 1258 C CA . ILE A 1 154 ? 7.099 0.837 -15.487 1.00 95.00 154 ILE A CA 1
ATOM 1259 C C . ILE A 1 154 ? 7.545 2.296 -15.520 1.00 95.00 154 ILE A C 1
ATOM 1261 O O . ILE A 1 154 ? 7.976 2.805 -16.552 1.00 95.00 154 ILE A O 1
ATOM 1265 N N . ARG A 1 155 ? 7.496 2.975 -14.380 1.00 94.88 155 ARG A N 1
ATOM 1266 C CA . ARG A 1 155 ? 8.066 4.314 -14.210 1.00 94.88 155 ARG A CA 1
ATOM 1267 C C . ARG A 1 155 ? 8.935 4.356 -12.966 1.00 94.88 155 ARG A C 1
ATOM 1269 O O . ARG A 1 155 ? 8.603 3.764 -11.944 1.00 94.88 155 ARG A O 1
ATOM 1276 N N . VAL A 1 156 ? 10.036 5.088 -13.057 1.00 93.44 156 VAL A N 1
ATOM 1277 C CA . VAL A 1 156 ? 10.930 5.415 -11.943 1.00 93.44 156 VAL A CA 1
ATOM 1278 C C . VAL A 1 156 ? 11.341 6.870 -12.127 1.00 93.44 156 VAL A C 1
ATOM 1280 O O . VAL A 1 156 ? 11.596 7.286 -13.253 1.00 93.44 156 VAL A O 1
ATOM 1283 N N . LEU A 1 157 ? 11.387 7.652 -11.046 1.00 89.12 157 LEU A N 1
ATOM 1284 C CA . LEU A 1 157 ? 11.690 9.090 -11.127 1.00 89.12 157 LEU A CA 1
ATOM 1285 C C . LEU A 1 157 ? 13.118 9.377 -11.612 1.00 89.12 157 LEU A C 1
ATOM 1287 O O . LEU A 1 157 ? 13.370 10.395 -12.248 1.00 89.12 157 LEU A O 1
ATOM 1291 N N . SER A 1 158 ? 14.062 8.503 -11.271 1.00 89.44 158 SER A N 1
ATOM 1292 C CA . SER A 1 158 ? 15.464 8.618 -11.657 1.00 89.44 158 SER A CA 1
ATOM 1293 C C . SER A 1 158 ? 16.104 7.236 -11.631 1.00 89.44 158 SER A C 1
ATOM 1295 O O . SER A 1 158 ? 15.939 6.512 -10.652 1.00 89.44 158 SER A O 1
ATOM 1297 N N . ALA A 1 159 ? 16.835 6.878 -12.685 1.00 92.88 159 ALA A N 1
ATOM 1298 C CA . ALA A 1 159 ? 17.622 5.654 -12.756 1.00 92.88 159 ALA A CA 1
ATOM 1299 C C . ALA A 1 159 ? 19.026 5.978 -13.278 1.00 92.88 159 ALA A C 1
ATOM 1301 O O . ALA A 1 159 ? 19.184 6.735 -14.232 1.00 92.88 159 ALA A O 1
ATOM 1302 N N . SER A 1 160 ? 20.052 5.415 -12.644 1.00 95.38 160 SER A N 1
ATOM 1303 C CA . SER A 1 160 ? 21.444 5.501 -13.095 1.00 95.38 160 SER A CA 1
ATOM 1304 C C . SER A 1 160 ? 21.811 4.386 -14.073 1.00 95.38 160 SER A C 1
ATOM 1306 O O . SER A 1 160 ? 22.755 4.532 -14.845 1.00 95.38 160 SER A O 1
ATOM 1308 N N . SER A 1 161 ? 21.088 3.265 -14.037 1.00 96.38 161 SER A N 1
ATOM 1309 C CA . SER A 1 161 ? 21.227 2.166 -14.990 1.00 96.38 161 SER A CA 1
ATOM 1310 C C . SER A 1 161 ? 19.945 1.340 -15.055 1.00 96.38 161 SER A C 1
ATOM 1312 O O . SER A 1 161 ? 19.223 1.226 -14.060 1.00 96.38 161 SER A O 1
ATOM 1314 N N . ILE A 1 162 ? 19.685 0.760 -16.224 1.00 96.88 162 ILE A N 1
ATOM 1315 C CA . ILE A 1 162 ? 18.542 -0.107 -16.506 1.00 96.88 162 ILE A CA 1
ATOM 1316 C C . ILE A 1 162 ? 19.001 -1.347 -17.283 1.00 96.88 162 ILE A C 1
ATOM 1318 O O . ILE A 1 162 ? 19.880 -1.266 -18.140 1.00 96.88 162 ILE A O 1
ATOM 1322 N N . GLU A 1 163 ? 18.379 -2.492 -17.013 1.00 97.94 163 GLU A N 1
ATOM 1323 C CA . GLU A 1 163 ? 18.562 -3.743 -17.755 1.00 97.94 163 GLU A CA 1
ATOM 1324 C C . GLU A 1 163 ? 17.195 -4.319 -18.150 1.00 97.94 163 GLU A C 1
ATOM 1326 O O . GLU A 1 163 ? 16.247 -4.273 -17.364 1.00 97.94 163 GLU A O 1
ATOM 1331 N N . ASN A 1 164 ? 17.105 -4.878 -19.365 1.00 97.75 164 ASN A N 1
ATOM 1332 C CA . ASN A 1 164 ? 15.872 -5.417 -19.961 1.00 97.75 164 ASN A CA 1
ATOM 1333 C C . ASN A 1 164 ? 14.715 -4.392 -20.088 1.00 97.75 164 ASN A C 1
ATOM 1335 O O . ASN A 1 164 ? 13.532 -4.728 -20.000 1.00 97.75 164 ASN A O 1
ATOM 1339 N N . LEU A 1 165 ? 15.056 -3.121 -20.315 1.00 97.12 165 LEU A N 1
ATOM 1340 C CA . LEU A 1 165 ? 14.107 -2.013 -20.427 1.00 97.12 165 LEU A CA 1
ATOM 1341 C C . LEU A 1 165 ? 14.427 -1.121 -21.627 1.00 97.12 165 LEU A C 1
ATOM 1343 O O . LEU A 1 165 ? 15.588 -0.929 -21.985 1.00 97.12 165 LEU A O 1
ATOM 1347 N N . ILE A 1 166 ? 13.380 -0.561 -22.225 1.00 95.88 166 ILE A N 1
ATOM 1348 C CA . ILE A 1 166 ? 13.439 0.448 -23.280 1.00 95.88 166 ILE A CA 1
ATOM 1349 C C . ILE A 1 166 ? 12.896 1.748 -22.698 1.00 95.88 166 ILE A C 1
ATOM 1351 O O . ILE A 1 166 ? 11.742 1.793 -22.273 1.00 95.88 166 ILE A O 1
ATOM 1355 N N . GLU A 1 167 ? 13.710 2.798 -22.700 1.00 95.12 167 GLU A N 1
ATOM 1356 C CA . GLU A 1 167 ? 13.289 4.138 -22.293 1.00 95.12 167 GLU A CA 1
ATOM 1357 C C . GLU A 1 167 ? 12.338 4.752 -23.333 1.00 95.12 167 GLU A C 1
ATOM 1359 O O . GLU A 1 167 ? 12.561 4.675 -24.546 1.00 95.12 167 GLU A O 1
ATOM 1364 N N . LYS A 1 168 ? 11.242 5.326 -22.841 1.00 93.88 168 LYS A N 1
ATOM 1365 C CA . LYS A 1 168 ? 10.255 6.131 -23.567 1.00 93.88 168 LYS A CA 1
ATOM 1366 C C . LYS A 1 168 ? 10.211 7.519 -22.924 1.00 93.88 168 LYS A C 1
ATOM 1368 O O . LYS A 1 168 ? 10.859 7.753 -21.913 1.00 93.88 168 LYS A O 1
ATOM 1373 N N . GLU A 1 169 ? 9.441 8.435 -23.505 1.00 89.94 169 GLU A N 1
ATOM 1374 C CA . GLU A 1 169 ? 9.402 9.843 -23.075 1.00 89.94 169 GLU A CA 1
ATOM 1375 C C . GLU A 1 169 ? 9.083 10.026 -21.579 1.00 89.94 169 GLU A C 1
ATOM 1377 O O . GLU A 1 169 ? 9.672 10.878 -20.921 1.00 89.94 169 GLU A O 1
ATOM 1382 N N . ASP A 1 170 ? 8.188 9.205 -21.029 1.00 89.50 170 ASP A N 1
ATOM 1383 C CA . ASP A 1 170 ? 7.678 9.328 -19.660 1.00 89.50 170 ASP A CA 1
ATOM 1384 C C . ASP A 1 170 ? 7.630 7.993 -18.888 1.00 89.50 170 ASP A C 1
ATOM 1386 O O . ASP A 1 170 ? 7.055 7.922 -17.797 1.00 89.50 170 ASP A O 1
ATOM 1390 N N . HIS A 1 171 ? 8.170 6.910 -19.454 1.00 93.62 171 HIS A N 1
ATOM 1391 C CA . HIS A 1 171 ? 8.161 5.575 -18.853 1.00 93.62 171 HIS A CA 1
ATOM 1392 C C . HIS A 1 171 ? 9.236 4.658 -19.444 1.00 93.62 171 HIS A C 1
ATOM 1394 O O . HIS A 1 171 ? 9.882 4.982 -20.434 1.00 93.62 171 HIS A O 1
ATOM 1400 N N . PHE A 1 172 ? 9.391 3.473 -18.860 1.00 95.19 172 PHE A N 1
ATOM 1401 C CA . PHE A 1 172 ? 10.149 2.371 -19.436 1.00 95.19 172 PHE A CA 1
ATOM 1402 C C . PHE A 1 172 ? 9.212 1.229 -19.811 1.00 95.19 172 PHE A C 1
ATOM 1404 O O . PHE A 1 172 ? 8.189 0.997 -19.161 1.00 95.19 172 PHE A O 1
ATOM 1411 N N . GLN A 1 173 ? 9.588 0.490 -20.846 1.00 96.12 173 GLN A N 1
ATOM 1412 C CA . GLN A 1 173 ? 8.875 -0.697 -21.290 1.00 96.12 173 GLN A CA 1
ATOM 1413 C C . GLN A 1 173 ? 9.795 -1.915 -21.239 1.00 96.12 173 GLN A C 1
ATOM 1415 O O . GLN A 1 173 ? 10.943 -1.841 -21.677 1.00 96.12 173 GLN A O 1
ATOM 1420 N N . VAL A 1 174 ? 9.299 -3.037 -20.721 1.00 97.06 174 VAL A N 1
ATOM 1421 C CA . VAL A 1 174 ? 10.059 -4.295 -20.657 1.00 97.06 174 VAL A CA 1
ATOM 1422 C C . VAL A 1 174 ? 10.347 -4.805 -22.064 1.00 97.06 174 VAL A C 1
ATOM 1424 O O . VAL A 1 174 ? 9.422 -4.974 -22.862 1.00 97.06 174 VAL A O 1
ATOM 1427 N N . LYS A 1 175 ? 11.631 -5.036 -22.363 1.00 97.50 175 LYS A N 1
ATOM 1428 C CA . LYS A 1 175 ? 12.101 -5.400 -23.708 1.00 97.50 175 LYS A CA 1
ATOM 1429 C C . LYS A 1 175 ? 11.737 -6.837 -24.082 1.00 97.50 175 LYS A C 1
ATOM 1431 O O . LYS A 1 175 ? 11.325 -7.067 -25.209 1.00 97.50 175 LYS A O 1
ATOM 1436 N N . GLU A 1 176 ? 11.918 -7.783 -23.168 1.00 97.50 176 GLU A N 1
ATOM 1437 C CA . GLU A 1 176 ? 11.590 -9.199 -23.357 1.00 97.50 176 GLU A CA 1
ATOM 1438 C C . GLU A 1 176 ? 11.221 -9.848 -22.015 1.00 97.50 176 GLU A C 1
ATOM 1440 O O . GLU A 1 176 ? 11.555 -9.327 -20.948 1.00 97.50 176 GLU A O 1
ATOM 1445 N N . ASN A 1 177 ? 10.519 -10.985 -22.048 1.00 98.06 177 ASN A N 1
ATOM 1446 C CA . ASN A 1 177 ? 10.166 -11.723 -20.832 1.00 98.06 177 ASN A CA 1
ATOM 1447 C C . ASN A 1 177 ? 11.430 -12.090 -20.047 1.00 98.06 177 ASN A C 1
ATOM 1449 O O . ASN A 1 177 ? 12.269 -12.845 -20.538 1.00 98.06 177 ASN A O 1
ATOM 1453 N N . GLY A 1 178 ? 11.562 -11.604 -18.815 1.00 97.38 178 GLY A N 1
ATOM 1454 C CA . GLY A 1 178 ? 12.780 -11.845 -18.056 1.00 97.38 178 GLY A CA 1
ATOM 1455 C C . GLY A 1 178 ? 12.943 -10.962 -16.833 1.00 97.38 178 GLY A C 1
ATOM 1456 O O . GLY A 1 178 ? 12.039 -10.239 -16.421 1.00 97.38 178 GLY A O 1
ATOM 1457 N N . MET A 1 179 ? 14.131 -11.042 -16.239 1.00 97.56 179 MET A N 1
ATOM 1458 C CA . MET A 1 179 ? 14.497 -10.207 -15.102 1.00 97.56 179 MET A CA 1
ATOM 1459 C C . MET A 1 179 ? 14.742 -8.773 -15.574 1.00 97.56 179 MET A C 1
ATOM 1461 O O . MET A 1 179 ? 15.544 -8.542 -16.475 1.00 97.56 179 MET A O 1
ATOM 1465 N N . VAL A 1 180 ? 14.057 -7.821 -14.955 1.00 97.12 180 VAL A N 1
ATOM 1466 C CA . VAL A 1 180 ? 14.334 -6.390 -15.068 1.00 97.12 180 VAL A CA 1
ATOM 1467 C C . VAL A 1 180 ? 15.239 -5.989 -13.917 1.00 97.12 180 VAL A C 1
ATOM 1469 O O . VAL A 1 180 ? 15.002 -6.416 -12.785 1.00 97.12 180 VAL A O 1
ATOM 1472 N N . LYS A 1 181 ? 16.244 -5.148 -14.192 1.00 97.12 181 LYS A N 1
ATOM 1473 C CA . LYS A 1 181 ? 17.052 -4.506 -13.148 1.00 97.12 181 LYS A CA 1
ATOM 1474 C C . LYS A 1 181 ? 17.055 -2.999 -13.305 1.00 97.12 181 LYS A C 1
ATOM 1476 O O . LYS A 1 181 ? 17.226 -2.488 -14.409 1.00 97.12 181 LYS A O 1
ATOM 1481 N N . ILE A 1 182 ? 16.900 -2.292 -12.193 1.00 96.56 182 ILE A N 1
ATOM 1482 C CA . ILE A 1 182 ? 16.968 -0.830 -12.142 1.00 96.56 182 ILE A CA 1
ATOM 1483 C C . ILE A 1 182 ? 17.931 -0.449 -11.032 1.00 96.56 182 ILE A C 1
ATOM 1485 O O . ILE A 1 182 ? 17.785 -0.918 -9.905 1.00 96.56 182 ILE A O 1
ATOM 1489 N N . LYS A 1 183 ? 18.902 0.409 -11.345 1.00 96.44 183 LYS A N 1
ATOM 1490 C CA . LYS A 1 183 ? 19.753 1.050 -10.345 1.00 96.44 183 LYS A CA 1
ATOM 1491 C C . LYS A 1 183 ? 19.330 2.495 -10.162 1.00 96.44 183 LYS A C 1
ATOM 1493 O O . LYS A 1 183 ? 19.262 3.240 -11.135 1.00 96.44 183 LYS A O 1
ATOM 1498 N N . ALA A 1 184 ? 19.070 2.893 -8.927 1.00 95.19 184 ALA A N 1
ATOM 1499 C CA . ALA A 1 184 ? 18.696 4.251 -8.554 1.00 95.19 184 ALA A CA 1
ATOM 1500 C C . ALA A 1 184 ? 19.110 4.525 -7.104 1.00 95.19 184 ALA A C 1
ATOM 1502 O O . ALA A 1 184 ? 19.463 3.607 -6.370 1.00 95.19 184 ALA A O 1
ATOM 1503 N N . LYS A 1 185 ? 19.095 5.792 -6.687 1.00 94.12 185 LYS A N 1
ATOM 1504 C CA . LYS A 1 185 ? 19.437 6.166 -5.311 1.00 94.12 185 LYS A CA 1
ATOM 1505 C C . LYS A 1 185 ? 18.295 5.774 -4.372 1.00 94.12 185 LYS A C 1
ATOM 1507 O O . LYS A 1 185 ? 17.213 6.344 -4.485 1.00 94.12 185 LYS A O 1
ATOM 1512 N N . ALA A 1 186 ? 18.535 4.837 -3.456 1.00 91.19 186 ALA A N 1
ATOM 1513 C CA . ALA A 1 186 ? 17.543 4.433 -2.464 1.00 91.19 186 ALA A CA 1
ATOM 1514 C C . ALA A 1 186 ? 17.243 5.524 -1.410 1.00 91.19 186 ALA A C 1
ATOM 1516 O O . ALA A 1 186 ? 18.123 6.335 -1.096 1.00 91.19 186 ALA A O 1
ATOM 1517 N N . PRO A 1 187 ? 16.040 5.505 -0.804 1.00 92.94 187 PRO A N 1
ATOM 1518 C CA . PRO A 1 187 ? 14.861 4.751 -1.242 1.00 92.94 187 PRO A CA 1
ATOM 1519 C C . PRO A 1 187 ? 14.199 5.390 -2.480 1.00 92.94 187 PRO A C 1
ATOM 1521 O O . PRO A 1 187 ? 14.260 6.602 -2.664 1.00 92.94 187 PRO A O 1
ATOM 1524 N N . TYR A 1 188 ? 13.551 4.586 -3.327 1.00 93.75 188 TYR A N 1
ATOM 1525 C CA . TYR A 1 188 ? 12.761 5.074 -4.472 1.00 93.75 188 TYR A CA 1
ATOM 1526 C C . TYR A 1 188 ? 11.545 4.186 -4.749 1.00 93.75 188 TYR A C 1
ATOM 1528 O O . TYR A 1 188 ? 11.523 3.021 -4.360 1.00 93.75 188 TYR A O 1
ATOM 1536 N N . PHE A 1 189 ? 10.544 4.723 -5.449 1.00 94.44 189 PHE A N 1
ATOM 1537 C CA . PHE A 1 189 ? 9.415 3.938 -5.947 1.00 94.44 189 PHE A CA 1
ATOM 1538 C C . PHE A 1 189 ? 9.658 3.432 -7.368 1.00 94.44 189 PHE A C 1
ATOM 1540 O O . PHE A 1 189 ? 10.158 4.159 -8.231 1.00 94.44 189 PHE A O 1
ATOM 1547 N N . VAL A 1 190 ? 9.228 2.196 -7.608 1.00 95.19 190 VAL A N 1
ATOM 1548 C CA . VAL A 1 190 ? 9.002 1.634 -8.939 1.00 95.19 190 VAL A CA 1
ATOM 1549 C C . VAL A 1 190 ? 7.499 1.552 -9.155 1.00 95.19 190 VAL A C 1
ATOM 1551 O O . VAL A 1 190 ? 6.805 0.791 -8.480 1.00 95.19 190 VAL A O 1
ATOM 1554 N N . TYR A 1 191 ? 6.999 2.366 -10.076 1.00 95.06 191 TYR A N 1
ATOM 1555 C CA . TYR A 1 191 ? 5.588 2.438 -10.423 1.00 95.06 191 TYR A CA 1
ATOM 1556 C C . TYR A 1 191 ? 5.290 1.470 -11.564 1.00 95.06 191 TYR A C 1
ATOM 1558 O O . TYR A 1 191 ? 6.000 1.443 -12.566 1.00 95.06 191 TYR A O 1
ATOM 1566 N N . GLU A 1 192 ? 4.209 0.719 -11.439 1.00 93.00 192 GLU A N 1
ATOM 1567 C CA . GLU A 1 192 ? 3.655 -0.156 -12.465 1.00 93.00 192 GLU A CA 1
ATOM 1568 C C . GLU A 1 192 ? 2.208 0.255 -12.718 1.00 93.00 192 GLU A C 1
ATOM 1570 O O . GLU A 1 192 ? 1.478 0.594 -11.783 1.00 93.00 192 GLU A O 1
ATOM 1575 N N . LYS A 1 193 ? 1.761 0.181 -13.971 1.00 85.88 193 LYS A N 1
ATOM 1576 C CA . LYS A 1 193 ? 0.324 0.230 -14.237 1.00 85.88 193 LYS A CA 1
ATOM 1577 C C . LYS A 1 193 ? -0.315 -1.066 -13.720 1.00 85.88 193 LYS A C 1
ATOM 1579 O O . LYS A 1 193 ? 0.199 -2.151 -13.996 1.00 85.88 193 LYS A O 1
ATOM 1584 N N . TRP A 1 194 ? -1.419 -0.954 -12.992 1.00 78.12 194 TRP A N 1
ATOM 1585 C CA . TRP A 1 194 ? -2.252 -2.082 -12.567 1.00 78.12 194 TRP A CA 1
ATOM 1586 C C . TRP A 1 194 ? -3.720 -1.733 -12.834 1.00 78.12 194 TRP A C 1
ATOM 1588 O O . TRP A 1 194 ? -4.063 -0.552 -12.830 1.00 78.12 194 TRP A O 1
ATOM 1598 N N . GLY A 1 195 ? -4.539 -2.745 -13.134 1.00 62.62 195 GLY A N 1
ATOM 1599 C CA . GLY A 1 195 ? -5.856 -2.560 -13.759 1.00 62.62 195 GLY A CA 1
ATOM 1600 C C . GLY A 1 195 ? -5.745 -2.625 -15.274 1.00 62.62 195 GLY A C 1
ATOM 1601 O O . GLY A 1 195 ? -6.071 -1.623 -15.949 1.00 62.62 195 GLY A O 1
#

Secondary structure (DSSP, 8-state):
----------PPPEEEES---TTTHHHHHHHHTT-PPEEEEHHHHHHHHHTT----EEEE-GGGHHHHHHHHTTS-S-EEEE-SS-HHHHHHHHHHHTT--EEEEE-S---HHHHHHHHT-TT-SEEEEE-SS-EEEEE-SSEEEEEE-TT-EEE-S--SEEESEEE-SS-EEE-SSEEEEEE-SSSEEEEE---

Mean predicted aligned error: 5.63 Å

Radius of gyration: 18.35 Å; Cα contacts (8 Å, |Δi|>4): 360; chains: 1; bounding box: 42×38×53 Å

Foldseek 3Di:
DDPPDDPPPQAQAAEEEADDDPLCVVVVVVSCVSVHAYEYEPVVLLVCVVVVHAHAEYEYAPVCVVVSCVSCVPNPPHYYDYDDDDSLLVVLVVCLVVPEQHHEYEDADDDPVSVVSVQPSPRRCWYWYDHPWKIKIWDQDQKDKDFDAFFWWKAWPDFPDKDQWDDDPGTITRHHGGMIMTGDPPTTIIITGDD

Solvent-accessible surface area (backbone atoms only — not comparable to full-atom values): 11030 Å² total; per-residue (Å²): 133,89,86,84,79,80,84,81,67,83,69,61,49,26,36,37,37,68,48,83,49,86,81,52,43,66,58,50,55,60,53,50,75,63,68,36,58,27,32,22,34,57,74,35,40,56,57,37,48,75,69,74,39,79,50,35,34,37,40,39,46,83,95,45,59,72,62,49,51,64,73,46,67,85,35,74,77,63,49,78,43,80,50,93,75,57,70,68,61,53,50,54,51,51,35,46,77,74,69,42,39,35,33,38,37,33,33,69,70,76,56,70,70,54,54,54,49,62,60,64,47,82,73,41,76,37,47,33,41,37,37,82,64,36,34,33,37,54,29,78,44,45,62,43,76,48,78,43,56,51,68,44,54,35,37,60,94,63,68,82,45,75,39,53,59,42,83,53,100,85,37,33,30,28,66,49,70,40,66,32,38,40,29,33,76,55,58,42,56,45,32,30,72,57,136

Sequence (195 aa):
MSSHHIVRDDQEPALLVLHLDQHNLPIITSLLEWSPIVIANQRTAEQLITLDIKVDWVMVTDDSQEEIHELMRNQHPYKVKNIEKGEVEAGLEWLVEEKHNAVNVIKKQYPASEQARALNEHNLDTVVLFDDHFKAMISKKDTFEKWMREGQVIRVLSASSIENLIEKEDHFQVKENGMVKIKAKAPYFVYEKWG

Nearest PDB structures (foldseek):
  2omk-assembly1_A  TM=7.228E-01  e=3.552E-09  Bacteroides thetaiotaomicron VPI-5482
  3l8m-assembly1_A  TM=5.795E-01  e=8.473E-07  Staphylococcus saprophyticus subsp. saprophyticus ATCC 15305 = NCTC 7292
  7eym-assembly1_B  TM=5.912E-01  e=1.459E-02  Vibrio cholerae
  7eyj-assembly1_A  TM=5.759E-01  e=1.554E-02  Escherichia coli K-12
  6v4j-assembly1_H  TM=3.708E-01  e=4.476E+00  Vibrio parahaemolyticus RIMD 2210633

Organism: Flammeovirga pacifica (NCBI:txid915059)